Protein AF-A0A847K4U8-F1 (afdb_monomer)

Mean predicted aligned error: 18.18 Å

pLDDT: mean 72.38, std 15.28, range [39.22, 93.75]

Structure (mmCIF, N/CA/C/O backbone):
data_AF-A0A847K4U8-F1
#
_entry.id   AF-A0A847K4U8-F1
#
loop_
_atom_site.group_PDB
_atom_site.id
_atom_site.type_symbol
_atom_site.label_atom_id
_atom_site.label_alt_id
_atom_site.label_comp_id
_atom_site.label_asym_id
_atom_site.label_entity_id
_atom_site.label_seq_id
_atom_site.pdbx_PDB_ins_code
_atom_site.Cartn_x
_atom_site.Cartn_y
_atom_site.Cartn_z
_atom_site.occupancy
_atom_site.B_iso_or_equiv
_atom_site.auth_seq_id
_atom_site.auth_comp_id
_atom_site.auth_asym_id
_atom_site.auth_atom_id
_atom_site.pdbx_PDB_model_num
ATOM 1 N N . MET A 1 1 ? 18.985 10.914 -32.899 1.00 45.91 1 MET A N 1
ATOM 2 C CA . MET A 1 1 ? 17.914 11.050 -33.905 1.00 45.91 1 MET A CA 1
ATOM 3 C C . MET A 1 1 ? 16.656 10.516 -33.256 1.00 45.91 1 MET A C 1
ATOM 5 O O . MET A 1 1 ? 16.677 9.380 -32.815 1.00 45.91 1 MET A O 1
ATOM 9 N N . THR A 1 2 ? 15.624 11.337 -33.089 1.00 54.34 2 THR A N 1
ATOM 10 C CA . THR A 1 2 ? 14.334 10.905 -32.536 1.00 54.34 2 THR A CA 1
ATOM 11 C C . THR A 1 2 ? 13.582 10.169 -33.641 1.00 54.34 2 THR A C 1
ATOM 13 O O . THR A 1 2 ? 12.978 10.796 -34.507 1.00 54.34 2 THR A O 1
ATOM 16 N N . LEU A 1 3 ? 13.721 8.845 -33.683 1.00 68.00 3 LEU A N 1
ATOM 17 C CA . LEU A 1 3 ? 12.928 7.995 -34.569 1.00 68.00 3 LEU A CA 1
ATOM 18 C C . LEU A 1 3 ? 11.479 8.010 -34.077 1.00 68.00 3 LEU A C 1
ATOM 20 O O . LEU A 1 3 ? 11.230 7.814 -32.891 1.00 68.00 3 LEU A O 1
ATOM 24 N N . ASP A 1 4 ? 10.532 8.262 -34.979 1.00 79.69 4 ASP A N 1
ATOM 25 C CA . ASP A 1 4 ? 9.110 8.149 -34.666 1.00 79.69 4 ASP A CA 1
ATOM 26 C C . ASP A 1 4 ? 8.733 6.655 -34.607 1.00 79.69 4 ASP A C 1
ATOM 28 O O . ASP A 1 4 ? 8.769 5.976 -35.644 1.00 79.69 4 ASP A O 1
ATOM 32 N N . PRO A 1 5 ? 8.370 6.113 -33.429 1.00 76.88 5 PRO A N 1
ATOM 33 C CA . PRO A 1 5 ? 8.089 4.690 -33.265 1.00 76.88 5 PRO A CA 1
ATOM 34 C C . PRO A 1 5 ? 6.865 4.229 -34.068 1.00 76.88 5 PRO A C 1
ATOM 36 O O . PRO A 1 5 ? 6.732 3.037 -34.349 1.00 76.88 5 PRO A O 1
ATOM 39 N N . GLN A 1 6 ? 5.985 5.143 -34.493 1.00 80.00 6 GLN A N 1
ATOM 40 C CA . GLN A 1 6 ? 4.832 4.785 -35.321 1.00 80.00 6 GLN A CA 1
ATOM 41 C C . GLN A 1 6 ? 5.192 4.564 -36.790 1.00 80.00 6 GLN A C 1
ATOM 43 O O . GLN A 1 6 ? 4.496 3.808 -37.469 1.00 80.00 6 GLN A O 1
ATOM 48 N N . GLN A 1 7 ? 6.277 5.170 -37.274 1.00 83.62 7 GLN A N 1
ATOM 49 C CA . GLN A 1 7 ? 6.704 5.082 -38.675 1.00 83.62 7 GLN A CA 1
ATOM 50 C C . GLN A 1 7 ? 7.789 4.028 -38.913 1.00 83.62 7 GLN A C 1
ATOM 52 O O . GLN A 1 7 ? 8.160 3.779 -40.061 1.00 83.62 7 GLN A O 1
ATOM 57 N N . ILE A 1 8 ? 8.270 3.372 -37.853 1.00 83.88 8 ILE A N 1
ATOM 58 C CA . ILE A 1 8 ? 9.270 2.313 -37.967 1.00 83.88 8 ILE A CA 1
ATOM 59 C C . ILE A 1 8 ? 8.733 1.137 -38.793 1.00 83.88 8 ILE A C 1
ATOM 61 O O . ILE A 1 8 ? 7.597 0.669 -38.641 1.00 83.88 8 ILE A O 1
ATOM 65 N N . THR A 1 9 ? 9.590 0.661 -39.690 1.00 86.88 9 THR A N 1
ATOM 66 C CA . THR A 1 9 ? 9.375 -0.516 -40.534 1.00 86.88 9 THR A CA 1
ATOM 67 C C . THR A 1 9 ? 10.162 -1.721 -40.015 1.00 86.88 9 THR A C 1
ATOM 69 O O . THR A 1 9 ? 11.142 -1.582 -39.285 1.00 86.88 9 THR A O 1
ATOM 72 N N . ALA A 1 10 ? 9.782 -2.929 -40.446 1.00 84.31 10 ALA A N 1
ATOM 73 C CA . ALA A 1 10 ? 10.475 -4.169 -40.077 1.00 84.31 10 ALA A CA 1
ATOM 74 C C . ALA A 1 10 ? 11.971 -4.190 -40.458 1.00 84.31 10 ALA A C 1
ATOM 76 O O . ALA A 1 10 ? 12.754 -4.880 -39.816 1.00 84.31 10 ALA A O 1
ATOM 77 N N . GLN A 1 11 ? 12.376 -3.432 -41.483 1.00 82.88 11 GLN A N 1
ATOM 78 C CA . GLN A 1 11 ? 13.783 -3.305 -41.878 1.00 82.88 11 GLN A CA 1
ATOM 79 C C . GLN A 1 11 ? 14.561 -2.393 -40.922 1.00 82.88 11 GLN A C 1
ATOM 81 O O . GLN A 1 11 ? 15.700 -2.691 -40.582 1.00 82.88 11 GLN A O 1
ATOM 86 N N . GLN A 1 12 ? 13.934 -1.317 -40.442 1.00 83.62 12 GLN A N 1
ATOM 87 C CA . GLN A 1 12 ? 14.544 -0.375 -39.496 1.00 83.62 12 GLN A CA 1
ATOM 88 C C . GLN A 1 12 ? 14.690 -0.961 -38.088 1.00 83.62 12 GLN A C 1
ATOM 90 O O . GLN A 1 12 ? 15.545 -0.522 -37.332 1.00 83.62 12 GLN A O 1
ATOM 95 N N . LEU A 1 13 ? 13.917 -1.998 -37.759 1.00 84.75 13 LEU A N 1
ATOM 96 C CA . LEU A 1 13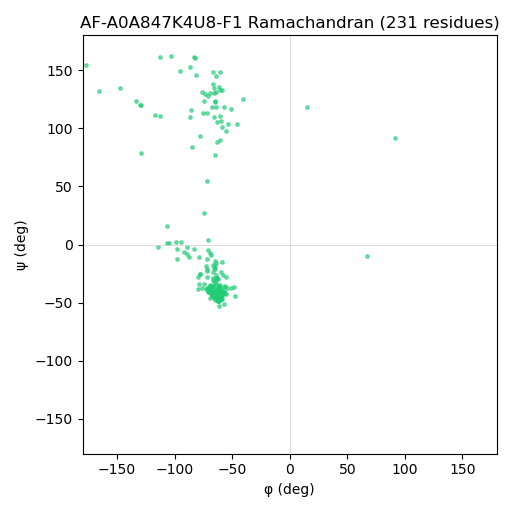 ? 14.076 -2.788 -36.534 1.00 84.75 13 LEU A CA 1
ATOM 97 C C . LEU A 1 13 ? 15.410 -3.548 -36.450 1.00 84.75 13 LEU A C 1
ATOM 99 O O . LEU A 1 13 ? 15.771 -4.009 -35.374 1.00 84.75 13 LEU A O 1
ATOM 103 N N . GLN A 1 14 ? 16.140 -3.696 -37.561 1.00 85.44 14 GLN A N 1
ATOM 104 C CA . GLN A 1 14 ? 17.473 -4.311 -37.563 1.00 85.44 14 GLN A CA 1
ATOM 105 C C . GLN A 1 14 ? 18.589 -3.332 -37.178 1.00 85.44 14 GLN A C 1
ATOM 107 O O . GLN A 1 14 ? 19.746 -3.745 -37.102 1.00 85.44 14 GLN A O 1
ATOM 112 N N . ASP A 1 15 ? 18.270 -2.052 -36.961 1.00 82.69 15 ASP A N 1
ATOM 113 C CA . ASP A 1 15 ? 19.256 -1.050 -36.578 1.00 82.69 15 ASP A CA 1
ATOM 114 C C . ASP A 1 15 ? 19.800 -1.347 -35.164 1.00 82.69 15 ASP A C 1
ATOM 116 O O . ASP A 1 15 ? 19.036 -1.329 -34.196 1.00 82.69 15 ASP A O 1
ATOM 120 N N . PRO A 1 16 ? 21.113 -1.611 -35.010 1.00 76.69 16 PRO A N 1
ATOM 121 C CA . PRO A 1 16 ? 21.717 -1.926 -33.716 1.00 76.69 16 PRO A CA 1
ATOM 122 C C . PRO A 1 16 ? 21.761 -0.73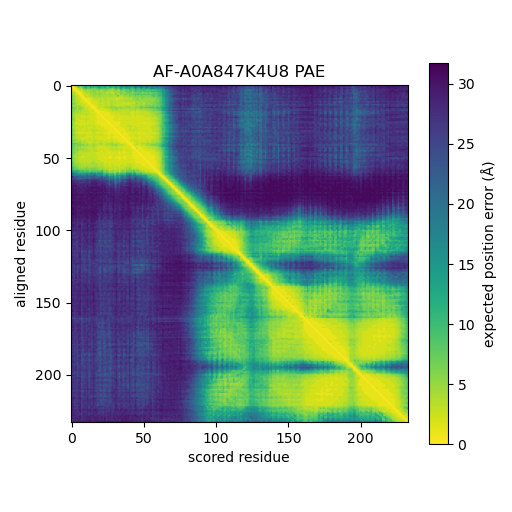3 -32.751 1.00 76.69 16 PRO A C 1
ATOM 124 O O . PRO A 1 16 ? 22.160 -0.906 -31.601 1.00 76.69 16 PRO A O 1
ATOM 127 N N . SER A 1 17 ? 21.398 0.474 -33.198 1.00 84.19 17 SER A N 1
ATOM 128 C CA . SER A 1 17 ? 21.290 1.652 -32.332 1.00 84.19 17 SER A CA 1
ATOM 129 C C . SER A 1 17 ? 19.997 1.703 -31.508 1.00 84.19 17 SER A C 1
ATOM 131 O O . SER A 1 17 ? 19.910 2.524 -30.595 1.00 84.19 17 SER A O 1
ATOM 133 N N . LEU A 1 18 ? 19.020 0.832 -31.789 1.00 83.62 18 LEU A N 1
ATOM 134 C CA . LEU A 1 18 ? 17.783 0.734 -31.015 1.00 83.62 18 LEU A CA 1
ATOM 135 C C . LEU A 1 18 ? 18.044 0.128 -29.637 1.00 83.62 18 LEU A C 1
ATOM 137 O O . LEU A 1 18 ? 18.624 -0.953 -29.505 1.00 83.62 18 LEU A O 1
ATOM 141 N N . THR A 1 19 ? 17.584 0.821 -28.599 1.00 85.31 19 THR A N 1
ATOM 142 C CA . THR A 1 19 ? 17.705 0.330 -27.227 1.00 85.31 19 THR A CA 1
ATOM 143 C C . THR A 1 19 ? 16.579 -0.659 -26.887 1.00 85.31 19 THR A C 1
ATOM 145 O O . THR A 1 19 ? 15.531 -0.669 -27.541 1.00 85.31 19 THR A O 1
ATOM 148 N N . PRO A 1 20 ? 16.753 -1.495 -25.845 1.00 81.38 20 PRO A N 1
ATOM 149 C CA . PRO A 1 20 ? 15.687 -2.349 -25.318 1.00 81.38 20 PRO A CA 1
ATOM 150 C C . PRO A 1 20 ? 14.377 -1.606 -25.019 1.00 81.38 20 PRO A C 1
ATOM 152 O O . PR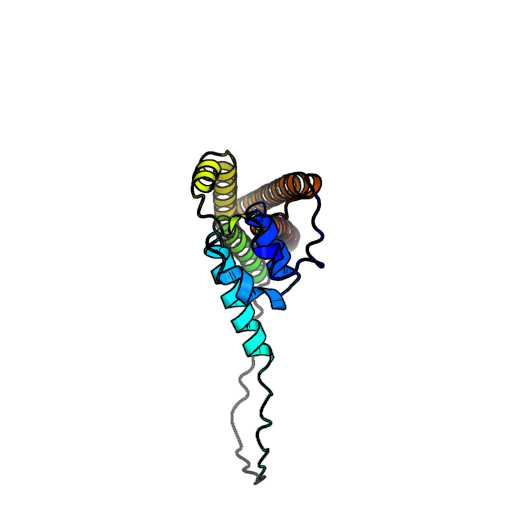O A 1 20 ? 13.299 -2.134 -25.293 1.00 81.38 20 PRO A O 1
ATOM 155 N N . ASP A 1 21 ? 14.476 -0.376 -24.510 1.00 81.12 21 ASP A N 1
ATOM 156 C CA . ASP A 1 21 ? 13.318 0.455 -24.175 1.00 81.12 21 ASP A CA 1
ATOM 157 C C . ASP A 1 21 ? 12.579 0.912 -25.439 1.00 81.12 21 ASP A C 1
ATOM 159 O O . ASP A 1 21 ? 11.348 0.835 -25.504 1.00 81.12 21 ASP A O 1
ATOM 163 N N . ASP A 1 22 ? 13.318 1.287 -26.490 1.00 86.25 22 ASP A N 1
ATOM 164 C CA . ASP A 1 22 ? 12.735 1.644 -27.788 1.00 86.25 22 ASP A CA 1
ATOM 165 C C . ASP A 1 22 ? 11.962 0.462 -28.387 1.00 86.25 22 ASP A C 1
ATOM 167 O O . ASP A 1 22 ? 10.838 0.627 -28.868 1.00 86.25 22 ASP A O 1
ATOM 171 N N . LEU A 1 23 ? 12.519 -0.752 -28.305 1.00 86.69 23 LEU A N 1
ATOM 172 C CA . LEU A 1 23 ? 11.849 -1.974 -28.763 1.00 86.69 23 LEU A CA 1
ATOM 173 C C . LEU A 1 23 ? 10.555 -2.249 -27.988 1.00 86.69 23 LEU A C 1
ATOM 175 O O . LEU A 1 23 ? 9.574 -2.689 -28.592 1.00 86.69 23 LEU A O 1
ATOM 179 N N . GLY A 1 24 ? 10.526 -1.964 -26.683 1.00 86.12 24 GLY A N 1
ATOM 180 C CA . GLY A 1 24 ? 9.320 -2.065 -25.859 1.00 86.12 24 GLY A CA 1
ATOM 181 C C . GLY A 1 24 ? 8.226 -1.093 -26.302 1.00 86.12 24 GLY A C 1
ATOM 182 O O . GLY A 1 24 ? 7.076 -1.496 -26.505 1.00 86.12 24 GLY A O 1
ATOM 183 N N . ILE A 1 25 ? 8.590 0.169 -26.540 1.00 86.44 25 ILE A N 1
ATOM 184 C CA . ILE A 1 25 ? 7.663 1.201 -27.030 1.00 86.44 25 ILE A CA 1
ATOM 185 C C . ILE A 1 25 ? 7.125 0.828 -28.420 1.00 86.44 25 ILE A C 1
ATOM 187 O O . ILE A 1 25 ? 5.916 0.910 -28.660 1.00 86.44 25 ILE A O 1
ATOM 191 N N . ILE A 1 26 ? 7.992 0.365 -29.326 1.00 88.69 26 ILE A N 1
ATOM 192 C CA . ILE A 1 26 ? 7.595 -0.083 -30.669 1.00 88.69 26 ILE A CA 1
ATOM 193 C C . ILE A 1 26 ? 6.664 -1.298 -30.570 1.00 88.69 26 ILE A C 1
ATOM 195 O O . ILE A 1 26 ? 5.624 -1.315 -31.226 1.00 88.69 26 ILE A O 1
ATOM 199 N N . ALA A 1 27 ? 6.974 -2.287 -29.726 1.00 91.44 27 ALA A N 1
ATOM 200 C CA . ALA A 1 27 ? 6.125 -3.464 -29.535 1.00 91.44 27 ALA A CA 1
ATOM 201 C C . ALA A 1 27 ? 4.735 -3.095 -28.994 1.00 91.44 27 ALA A C 1
ATOM 203 O O . ALA A 1 27 ? 3.740 -3.708 -29.384 1.00 91.44 27 ALA A O 1
ATOM 204 N N . TYR A 1 28 ? 4.649 -2.083 -28.130 1.00 89.88 28 TYR A N 1
ATOM 205 C CA . TYR A 1 28 ? 3.379 -1.589 -27.606 1.00 89.88 28 TYR A CA 1
ATOM 206 C C . TYR A 1 28 ? 2.540 -0.879 -28.677 1.00 89.88 28 TYR A C 1
ATOM 208 O O . TYR A 1 28 ? 1.343 -1.145 -28.812 1.00 89.88 28 TYR A O 1
ATOM 216 N N . LEU A 1 29 ? 3.163 -0.002 -29.469 1.00 90.00 29 LEU A N 1
ATOM 217 C CA . LEU A 1 29 ? 2.469 0.809 -30.475 1.00 90.00 29 LEU A CA 1
ATOM 218 C C . LEU A 1 29 ? 2.165 0.050 -31.774 1.00 90.00 29 LEU A C 1
ATOM 220 O O . LEU A 1 29 ? 1.195 0.379 -32.460 1.00 90.00 29 LEU A O 1
ATOM 224 N N . ARG A 1 30 ? 2.975 -0.954 -32.126 1.00 90.69 30 ARG A N 1
ATOM 225 C CA . ARG A 1 30 ? 2.927 -1.662 -33.416 1.00 90.69 30 ARG A CA 1
ATOM 226 C C . ARG A 1 30 ? 2.873 -3.187 -33.235 1.00 90.69 30 ARG A C 1
ATOM 228 O O . ARG A 1 30 ? 3.874 -3.881 -33.439 1.00 90.69 30 ARG A O 1
ATOM 235 N N . PRO A 1 31 ? 1.692 -3.749 -32.903 1.00 90.25 31 PRO A N 1
ATOM 236 C CA . PRO A 1 31 ? 1.508 -5.195 -32.753 1.00 90.25 31 PRO A CA 1
ATOM 237 C C . PRO A 1 31 ? 1.808 -6.012 -34.014 1.00 90.25 31 PRO A C 1
ATOM 239 O O . PRO A 1 31 ? 2.121 -7.199 -33.941 1.00 90.25 31 PRO A O 1
ATOM 242 N N . ASP A 1 32 ? 1.730 -5.379 -35.183 1.00 92.69 32 ASP A N 1
ATOM 243 C CA . ASP A 1 32 ? 2.082 -5.966 -36.474 1.00 92.69 32 ASP A CA 1
ATOM 244 C C . ASP A 1 32 ? 3.573 -6.331 -36.577 1.00 92.69 32 ASP A C 1
ATOM 246 O O . ASP A 1 32 ? 3.933 -7.274 -37.285 1.00 92.69 32 ASP A O 1
ATOM 250 N N . LEU A 1 33 ? 4.439 -5.648 -35.823 1.00 93.25 33 LEU A N 1
ATOM 251 C CA . LEU A 1 33 ? 5.886 -5.861 -35.841 1.00 93.25 33 LEU A CA 1
ATOM 252 C C . LEU A 1 33 ? 6.367 -6.919 -34.840 1.00 93.25 33 LEU A C 1
ATOM 254 O O . LEU A 1 33 ? 7.550 -7.259 -34.831 1.00 93.25 33 LEU A O 1
ATOM 258 N N . TRP A 1 34 ? 5.479 -7.507 -34.035 1.00 93.75 34 TRP A N 1
ATOM 259 C CA . TRP A 1 34 ? 5.857 -8.474 -33.001 1.00 93.75 34 TRP A CA 1
ATOM 260 C C . TRP A 1 34 ? 6.675 -9.661 -33.524 1.00 93.75 34 TRP A C 1
ATOM 262 O O . TRP A 1 34 ? 7.582 -10.125 -32.842 1.00 93.75 34 TRP A O 1
ATOM 272 N N . ASN A 1 35 ? 6.373 -10.170 -34.722 1.00 91.56 35 ASN A N 1
ATOM 273 C CA . ASN A 1 35 ? 7.142 -11.274 -35.311 1.00 91.56 35 ASN A CA 1
ATOM 274 C C . ASN A 1 35 ? 8.575 -10.863 -35.659 1.00 91.56 35 ASN A C 1
ATOM 276 O O . ASN A 1 35 ? 9.485 -11.670 -35.510 1.00 91.56 35 ASN A O 1
ATOM 280 N N . ALA A 1 36 ? 8.776 -9.622 -36.104 1.00 91.88 36 ALA A N 1
ATOM 281 C CA . ALA A 1 36 ? 10.105 -9.115 -36.412 1.00 91.88 36 ALA A CA 1
ATOM 282 C C . ALA A 1 36 ? 10.918 -8.901 -35.127 1.00 91.88 36 ALA A C 1
ATOM 284 O O . ALA A 1 36 ? 12.084 -9.273 -35.087 1.00 91.88 36 ALA A O 1
ATOM 285 N N . ILE A 1 37 ? 10.285 -8.382 -34.067 1.00 90.44 37 ILE A N 1
ATOM 286 C CA . ILE A 1 37 ? 10.942 -8.071 -32.787 1.00 90.44 37 ILE A CA 1
ATOM 287 C C . ILE A 1 37 ? 11.453 -9.336 -32.085 1.00 90.44 37 ILE A C 1
ATOM 289 O O . ILE A 1 37 ? 12.593 -9.359 -31.632 1.00 90.44 37 ILE A O 1
ATOM 293 N N . VAL A 1 38 ? 10.650 -10.404 -32.030 1.00 92.56 38 VAL A N 1
ATOM 294 C CA . VAL A 1 3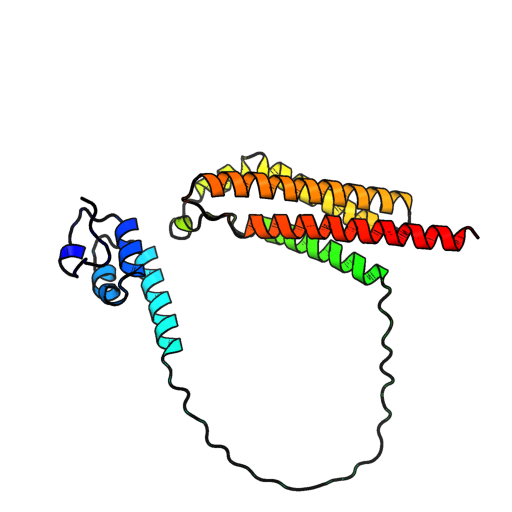8 ? 11.008 -11.646 -31.308 1.00 92.56 38 VAL A CA 1
ATOM 295 C C . VAL A 1 38 ? 12.193 -12.385 -31.947 1.00 92.56 38 VAL A C 1
ATOM 297 O O . VAL A 1 38 ? 12.882 -13.145 -31.274 1.00 92.56 38 VAL A O 1
ATOM 300 N N . VAL A 1 39 ? 12.451 -12.162 -33.238 1.00 91.19 39 VAL A N 1
ATOM 301 C CA . VAL A 1 39 ? 13.547 -12.813 -33.979 1.00 91.19 39 VAL A CA 1
ATOM 302 C C . VAL A 1 39 ? 14.855 -12.009 -33.886 1.00 91.19 39 VAL A C 1
ATOM 304 O O . VAL A 1 39 ? 15.907 -12.498 -34.300 1.00 91.19 39 VAL A O 1
ATOM 307 N N . LEU A 1 40 ? 14.831 -10.791 -33.328 1.00 89.06 40 LEU A N 1
ATOM 308 C CA . LEU A 1 40 ? 16.038 -9.977 -33.194 1.00 89.06 40 LEU A CA 1
ATOM 309 C C . LEU A 1 40 ? 17.040 -10.630 -32.224 1.00 89.06 40 LEU A C 1
ATOM 311 O O . LEU A 1 40 ? 16.662 -11.017 -31.117 1.00 89.06 40 LEU A O 1
ATOM 315 N N . PRO A 1 41 ? 18.338 -10.686 -32.580 1.00 84.62 41 PRO A N 1
ATOM 316 C CA . PRO A 1 41 ? 19.362 -11.312 -31.740 1.00 84.62 41 PRO A CA 1
ATOM 317 C C . PRO A 1 41 ? 19.588 -10.582 -30.407 1.00 84.62 41 PRO A C 1
ATOM 319 O O . PRO A 1 41 ? 20.110 -11.173 -29.470 1.00 84.62 41 PRO A O 1
ATOM 322 N N . HIS A 1 42 ? 19.189 -9.312 -30.315 1.00 82.81 42 HIS A N 1
ATOM 323 C CA . HIS A 1 42 ? 19.281 -8.476 -29.117 1.00 82.81 42 HIS A CA 1
ATOM 324 C C . HIS A 1 42 ? 17.911 -8.240 -28.453 1.00 82.81 42 HIS A C 1
ATOM 326 O O . HIS A 1 42 ? 17.773 -7.327 -27.642 1.00 82.81 42 HIS A O 1
ATOM 332 N N . CYS A 1 43 ? 16.886 -9.037 -28.788 1.00 85.94 43 CYS A N 1
ATOM 333 C CA . CYS A 1 43 ? 15.585 -8.944 -28.132 1.00 85.94 43 CYS A CA 1
ATOM 334 C C . CYS A 1 43 ? 15.710 -9.341 -26.646 1.00 85.94 43 CYS A C 1
ATOM 336 O O . CYS A 1 43 ? 16.138 -10.463 -26.352 1.00 85.94 43 CYS A O 1
ATOM 338 N N . PRO A 1 44 ? 15.323 -8.472 -25.693 1.00 86.38 44 PRO A N 1
ATOM 339 C CA . PRO A 1 44 ? 15.279 -8.841 -24.283 1.00 86.38 44 PRO A CA 1
ATOM 340 C C . PRO A 1 44 ? 14.304 -10.004 -24.067 1.00 86.38 44 PRO A C 1
ATOM 342 O O . PRO A 1 44 ? 13.167 -9.957 -24.537 1.00 86.38 44 PRO A O 1
ATOM 345 N N . GLN A 1 45 ? 14.703 -11.034 -23.311 1.00 85.38 45 GLN A N 1
ATOM 346 C CA . GLN A 1 45 ? 13.834 -12.197 -23.067 1.00 85.38 45 GLN A CA 1
ATOM 347 C C . GLN A 1 45 ? 12.492 -11.811 -22.428 1.00 85.38 45 GLN A C 1
ATOM 349 O O . GLN A 1 45 ? 11.461 -12.381 -22.785 1.00 85.38 45 GLN A O 1
ATOM 354 N N . GLY A 1 46 ? 12.493 -10.811 -21.540 1.00 84.06 46 GLY A N 1
ATOM 355 C CA . GLY A 1 46 ? 11.272 -10.289 -20.925 1.00 84.06 46 GLY A CA 1
ATOM 356 C C . GLY A 1 46 ? 10.302 -9.682 -21.942 1.00 84.06 46 GLY A C 1
ATOM 357 O O . GLY A 1 46 ? 9.102 -9.935 -21.878 1.00 84.06 46 GLY A O 1
ATOM 358 N N . LEU A 1 47 ? 10.822 -8.964 -22.943 1.00 87.75 47 LEU A N 1
ATOM 359 C CA . LEU A 1 47 ? 10.003 -8.395 -24.011 1.00 87.75 47 LEU A CA 1
ATOM 360 C C . LEU A 1 47 ? 9.397 -9.493 -24.893 1.00 87.75 47 LEU A C 1
ATOM 362 O O . LEU A 1 47 ? 8.216 -9.433 -25.230 1.00 87.75 47 LEU A O 1
ATOM 366 N N . ALA A 1 48 ? 10.178 -10.522 -25.233 1.00 90.62 48 ALA A N 1
ATOM 367 C CA . ALA A 1 48 ? 9.673 -11.658 -25.998 1.00 90.62 48 ALA A CA 1
ATOM 368 C C . ALA A 1 48 ? 8.530 -12.377 -25.259 1.00 90.62 48 ALA A C 1
ATOM 370 O O . ALA A 1 48 ? 7.502 -12.662 -25.871 1.00 90.62 48 ALA A O 1
ATOM 371 N N . GLN A 1 49 ? 8.677 -12.621 -23.951 1.00 89.81 49 GLN A N 1
ATOM 372 C CA . GLN A 1 49 ? 7.621 -13.215 -23.119 1.00 89.81 49 GLN A CA 1
ATOM 373 C C . GLN A 1 49 ? 6.360 -12.346 -23.078 1.00 89.81 49 GLN A C 1
ATOM 375 O O . GLN A 1 49 ? 5.276 -12.847 -23.367 1.00 89.81 49 GLN A O 1
ATOM 380 N N . TRP A 1 50 ? 6.502 -11.040 -22.839 1.00 91.50 50 TRP A N 1
ATOM 381 C CA . TRP A 1 50 ? 5.368 -10.110 -22.849 1.00 91.50 50 TRP A CA 1
ATOM 382 C C . TRP A 1 50 ? 4.611 -10.118 -24.187 1.00 91.50 50 TRP A C 1
ATOM 384 O O . TRP A 1 50 ? 3.379 -10.124 -24.204 1.00 91.50 50 TRP A O 1
ATOM 394 N N . ILE A 1 51 ? 5.329 -10.189 -25.317 1.00 93.06 51 ILE A N 1
ATOM 395 C CA . ILE A 1 51 ? 4.713 -10.323 -26.646 1.00 93.06 51 ILE A CA 1
ATOM 396 C C . ILE A 1 51 ? 3.900 -11.626 -26.751 1.00 93.06 51 ILE A C 1
ATOM 398 O O . ILE A 1 51 ? 2.810 -11.618 -27.330 1.00 93.06 51 ILE A O 1
ATOM 402 N N . TYR A 1 52 ? 4.401 -12.748 -26.223 1.00 92.56 52 TYR A N 1
ATOM 403 C CA . TYR A 1 52 ? 3.661 -14.016 -26.223 1.00 92.56 52 TYR A CA 1
ATOM 404 C C . TYR A 1 52 ? 2.385 -13.942 -25.378 1.00 92.56 52 TYR A C 1
ATOM 406 O O . TYR A 1 52 ? 1.324 -14.358 -25.856 1.00 92.56 52 TYR A O 1
ATOM 414 N N . ASP A 1 53 ? 2.458 -13.358 -24.182 1.00 89.62 53 ASP A N 1
ATOM 415 C CA . ASP A 1 53 ? 1.299 -13.194 -23.298 1.00 89.62 53 ASP A CA 1
ATOM 416 C C . ASP A 1 53 ? 0.226 -12.322 -23.962 1.00 89.62 53 ASP A C 1
ATOM 418 O O . ASP A 1 53 ? -0.929 -12.736 -24.090 1.00 89.62 53 ASP A O 1
ATOM 422 N N . GLN A 1 54 ? 0.622 -11.179 -24.528 1.00 91.25 54 GLN A N 1
ATOM 423 C CA . GLN A 1 54 ? -0.286 -10.286 -25.253 1.00 91.25 54 GLN A CA 1
ATOM 424 C C . GLN A 1 54 ? -0.951 -10.945 -26.471 1.00 91.25 54 GLN A C 1
ATOM 426 O O . GLN A 1 54 ? -2.120 -10.677 -26.777 1.00 91.25 54 GLN A O 1
ATOM 431 N N . ARG A 1 55 ? -0.249 -11.842 -27.178 1.00 90.06 55 ARG A N 1
ATOM 432 C CA . ARG A 1 55 ? -0.860 -12.630 -28.264 1.00 90.06 55 ARG A CA 1
ATOM 433 C C . ARG A 1 55 ? -1.937 -13.567 -27.742 1.00 90.06 55 ARG A C 1
ATOM 435 O O . ARG A 1 55 ? -2.980 -13.688 -28.384 1.00 90.06 55 ARG A O 1
ATOM 442 N N . SER A 1 56 ? -1.685 -14.225 -26.614 1.00 87.69 56 SER A N 1
ATOM 443 C CA . SER A 1 56 ? -2.629 -15.172 -26.019 1.00 87.69 56 SER A CA 1
ATOM 444 C C . SER A 1 56 ? -3.927 -14.482 -25.582 1.00 87.69 56 SER A C 1
ATOM 446 O O . SER A 1 56 ? -5.017 -14.967 -25.894 1.00 87.69 56 SER A O 1
ATOM 448 N N . GLU A 1 57 ? -3.823 -13.291 -24.987 1.00 85.69 57 GLU A N 1
ATOM 449 C CA . GLU A 1 57 ? -4.968 -12.470 -24.581 1.00 85.69 57 GLU A CA 1
ATOM 450 C C . GLU A 1 57 ? -5.795 -12.011 -25.793 1.00 85.69 57 GLU A C 1
ATOM 452 O O . GLU A 1 57 ? -7.025 -12.129 -25.804 1.00 85.69 57 GLU A O 1
ATOM 457 N N . ARG A 1 58 ? -5.132 -11.551 -26.865 1.00 84.12 58 ARG A N 1
ATOM 458 C CA . ARG A 1 58 ? -5.818 -11.139 -28.104 1.00 84.12 58 ARG A CA 1
ATOM 459 C C . ARG A 1 58 ? -6.461 -12.309 -28.848 1.00 84.12 58 ARG A C 1
ATOM 461 O O . ARG A 1 58 ? -7.545 -12.151 -29.413 1.00 84.12 58 ARG A O 1
ATOM 468 N N . ALA A 1 59 ? -5.824 -13.479 -28.846 1.00 81.44 59 ALA A N 1
ATOM 469 C CA . ALA A 1 59 ? -6.398 -14.686 -29.433 1.00 81.44 59 ALA A CA 1
ATOM 470 C C . ALA A 1 59 ? -7.664 -15.120 -28.676 1.00 81.44 59 ALA A C 1
ATOM 472 O O . ALA A 1 59 ? -8.680 -15.404 -29.310 1.00 81.44 59 ALA A O 1
ATOM 473 N N . ALA A 1 60 ? -7.646 -15.081 -27.339 1.00 76.50 60 ALA A N 1
ATOM 474 C CA . ALA A 1 60 ? -8.812 -15.394 -26.513 1.00 76.50 60 ALA A CA 1
ATOM 475 C C . ALA A 1 60 ? -9.997 -14.452 -26.795 1.00 76.50 60 ALA A C 1
ATOM 477 O O . ALA A 1 60 ? -11.130 -14.919 -26.943 1.00 76.50 60 ALA A O 1
ATOM 478 N N . ALA A 1 61 ? -9.734 -13.152 -26.965 1.00 71.06 61 ALA A N 1
ATOM 479 C CA . ALA A 1 61 ? -10.754 -12.153 -27.299 1.00 71.06 61 ALA A CA 1
ATOM 480 C C . ALA A 1 61 ? -11.380 -12.333 -28.698 1.00 71.06 61 ALA A C 1
ATOM 482 O O . ALA A 1 61 ? -12.452 -11.793 -28.965 1.00 71.06 61 ALA A O 1
ATOM 483 N N . SER A 1 62 ? -10.736 -13.097 -29.585 1.00 62.06 62 SER A N 1
ATOM 484 C CA . SER A 1 62 ? -11.180 -13.304 -30.970 1.00 62.06 62 SER A CA 1
ATOM 485 C C . SER A 1 62 ? -12.034 -14.561 -31.160 1.00 62.06 62 SER A C 1
ATOM 487 O O . SER A 1 62 ? -12.423 -14.862 -32.287 1.00 62.06 62 SER A O 1
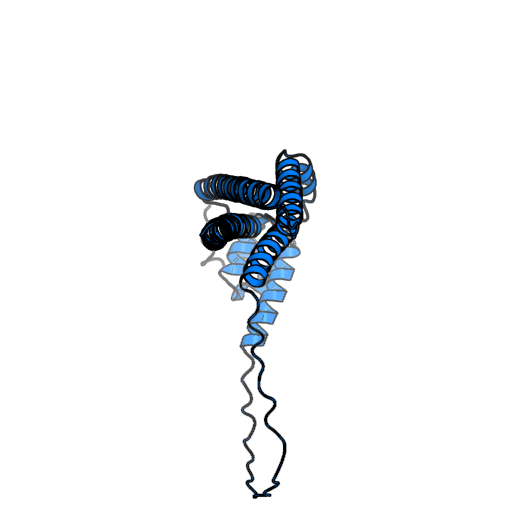ATOM 489 N N . THR A 1 63 ? -12.328 -15.312 -30.093 1.00 53.53 63 THR A N 1
ATOM 490 C CA . THR A 1 63 ? -13.142 -16.532 -30.196 1.00 53.53 63 THR A CA 1
ATOM 491 C C . THR A 1 63 ? -14.603 -16.146 -30.459 1.00 53.53 63 THR A C 1
ATOM 493 O O . THR A 1 63 ? -15.237 -15.563 -29.576 1.00 53.53 63 THR A O 1
ATOM 496 N N . PRO A 1 64 ? -15.184 -16.455 -31.636 1.00 54.69 64 PRO A N 1
ATOM 497 C CA . PRO A 1 64 ? -16.593 -16.199 -31.886 1.00 54.69 64 PRO A CA 1
ATOM 498 C C . PRO A 1 64 ? -17.399 -17.084 -30.939 1.00 54.69 64 PRO A C 1
ATOM 500 O O . PRO A 1 64 ? -17.233 -18.304 -30.932 1.00 54.69 64 PRO A O 1
ATOM 503 N N . VAL A 1 65 ? -18.263 -16.473 -30.130 1.00 55.94 65 VAL A N 1
ATOM 504 C CA . VAL A 1 65 ? -19.226 -17.194 -29.296 1.00 55.94 65 VAL A CA 1
ATOM 505 C C . VAL A 1 65 ? -20.110 -18.024 -30.225 1.00 55.94 65 VAL A C 1
ATOM 507 O O . VAL A 1 65 ? -21.026 -17.504 -30.861 1.00 55.94 65 VAL A O 1
ATOM 510 N N . ALA A 1 66 ? -19.820 -19.321 -30.322 1.00 53.81 66 ALA A N 1
ATOM 511 C CA . ALA A 1 66 ? -20.715 -20.286 -30.931 1.00 53.81 66 ALA A CA 1
ATOM 512 C C . ALA A 1 66 ? -22.024 -20.256 -30.133 1.00 53.81 66 ALA A C 1
ATOM 514 O O . ALA A 1 66 ? -22.080 -20.686 -28.981 1.00 53.81 66 ALA A O 1
ATOM 515 N N . SER A 1 67 ? -23.061 -19.665 -30.724 1.00 53.69 67 SER A N 1
ATOM 516 C CA . SER A 1 67 ? -24.398 -19.613 -30.146 1.00 53.69 67 SER A CA 1
ATOM 517 C C . SER A 1 67 ? -24.902 -21.043 -29.954 1.00 53.69 67 SER A C 1
ATOM 519 O O . SER A 1 67 ? -25.141 -21.759 -30.925 1.00 53.69 67 SER A O 1
ATOM 521 N N . ALA A 1 68 ? -25.027 -21.479 -28.702 1.00 51.19 68 ALA A N 1
ATOM 522 C CA . ALA A 1 68 ? -25.627 -22.764 -28.375 1.00 51.19 68 ALA A CA 1
ATOM 523 C C . ALA A 1 68 ? -27.129 -22.746 -28.735 1.00 51.19 68 ALA A C 1
ATOM 525 O O . ALA A 1 68 ? -27.803 -21.748 -28.458 1.00 51.19 68 ALA A O 1
ATOM 526 N N . PRO A 1 69 ? -27.683 -23.818 -29.333 1.00 46.41 69 PRO A N 1
ATOM 527 C CA . PRO A 1 69 ? -29.094 -23.866 -29.685 1.00 46.41 69 PRO A CA 1
ATOM 528 C C . PRO A 1 69 ? -29.958 -24.065 -28.434 1.00 46.41 69 PRO A C 1
ATOM 530 O O . PRO A 1 69 ? -29.813 -25.037 -27.691 1.00 46.41 69 PRO A O 1
ATOM 533 N N . ALA A 1 70 ? -30.891 -23.137 -28.228 1.00 49.72 70 ALA A N 1
ATOM 534 C CA . ALA A 1 70 ? -31.975 -23.268 -27.269 1.00 49.72 70 ALA A CA 1
ATOM 535 C C . ALA A 1 70 ? -32.886 -24.436 -27.675 1.00 49.72 70 ALA A C 1
ATOM 537 O O . ALA A 1 70 ? -33.512 -24.402 -28.733 1.00 49.72 70 ALA A O 1
ATOM 538 N N . THR A 1 71 ? -32.983 -25.454 -26.820 1.00 45.41 71 THR A N 1
ATOM 539 C CA . THR A 1 71 ? -34.007 -26.500 -26.929 1.00 45.41 71 THR A CA 1
ATOM 540 C C . THR A 1 71 ? -34.877 -26.414 -25.685 1.00 45.41 71 THR A C 1
ATOM 542 O O . THR A 1 71 ? -34.407 -26.650 -24.574 1.00 45.41 71 THR A O 1
ATOM 545 N N . GLY A 1 72 ? -36.126 -25.992 -25.869 1.00 43.47 72 GLY A N 1
ATOM 546 C CA . GLY A 1 72 ? -37.129 -25.964 -24.812 1.00 43.47 72 GLY A CA 1
ATOM 547 C C . GLY A 1 72 ? -37.814 -27.316 -24.623 1.00 43.47 72 GLY A C 1
ATOM 548 O O . GLY A 1 72 ? -37.825 -28.141 -25.532 1.00 43.47 72 GLY A O 1
ATOM 549 N N . ALA A 1 73 ? -38.444 -27.493 -23.462 1.00 43.44 73 ALA A N 1
ATOM 550 C CA . ALA A 1 73 ? -39.729 -28.177 -23.315 1.00 43.44 73 ALA A CA 1
ATOM 551 C C . ALA A 1 73 ? -40.331 -27.880 -21.920 1.00 43.44 73 ALA A C 1
ATOM 553 O O . ALA A 1 73 ? -39.615 -27.993 -20.924 1.00 43.44 73 ALA A O 1
ATOM 554 N N . PRO A 1 74 ? -41.622 -27.503 -21.834 1.00 54.78 74 PRO A N 1
ATOM 555 C CA . PRO A 1 74 ? -42.360 -27.286 -20.589 1.00 54.78 74 PRO A CA 1
ATOM 556 C C . PRO A 1 74 ? -43.167 -28.534 -20.167 1.00 54.78 74 PRO A C 1
ATOM 558 O O . PRO A 1 74 ? -43.662 -29.272 -21.017 1.00 54.78 74 PRO A O 1
ATOM 561 N N . GLY A 1 75 ? -43.355 -28.744 -18.860 1.00 39.22 75 GLY A N 1
ATOM 562 C CA . GLY A 1 75 ? -44.237 -29.784 -18.308 1.00 39.22 75 GLY A CA 1
ATOM 563 C C . GLY A 1 75 ? -44.326 -29.748 -16.771 1.00 39.22 75 GLY A C 1
ATOM 564 O O . GLY A 1 75 ? -43.412 -29.220 -16.147 1.00 39.22 75 GLY A O 1
ATOM 565 N N . PRO A 1 76 ? -45.419 -30.247 -16.160 1.00 52.78 76 PRO A N 1
ATOM 566 C CA . PRO A 1 76 ? -46.237 -29.448 -15.243 1.00 52.78 76 PRO A CA 1
ATOM 567 C C . PRO A 1 76 ? -46.225 -29.878 -13.762 1.00 52.78 76 PRO A C 1
ATOM 569 O O . PRO A 1 76 ? -45.887 -31.006 -13.418 1.00 52.78 76 PRO A O 1
ATOM 572 N N . ASP A 1 77 ? -46.640 -28.917 -12.932 1.00 48.06 77 ASP A N 1
ATOM 573 C CA . ASP A 1 77 ? -47.273 -28.962 -11.605 1.00 48.06 77 ASP A CA 1
ATOM 574 C C . ASP A 1 77 ? -47.253 -30.263 -10.780 1.00 48.06 77 ASP A C 1
ATOM 576 O O . ASP A 1 77 ? -47.939 -31.242 -11.076 1.00 48.06 77 ASP A O 1
ATOM 580 N N . VAL A 1 78 ? -46.616 -30.178 -9.605 1.00 49.34 78 VAL A N 1
ATOM 581 C CA . VAL A 1 78 ? -46.908 -31.029 -8.442 1.00 49.34 78 VAL A CA 1
ATOM 582 C C . VAL A 1 78 ? -47.101 -30.122 -7.216 1.00 49.34 78 VAL A C 1
ATOM 584 O O . VAL A 1 78 ? -46.167 -29.404 -6.853 1.00 49.34 78 VAL A O 1
ATOM 587 N N . PRO A 1 79 ? -48.267 -30.128 -6.539 1.00 56.53 79 PRO A N 1
ATOM 588 C CA . PRO A 1 79 ? -48.444 -29.407 -5.288 1.00 56.53 79 PRO A CA 1
ATOM 589 C C . PRO A 1 79 ? -47.992 -30.304 -4.131 1.00 56.53 79 PRO A C 1
ATOM 591 O O . PRO A 1 79 ? -48.658 -31.282 -3.795 1.00 56.53 79 PRO A O 1
ATOM 594 N N . VAL A 1 80 ? -46.869 -29.970 -3.493 1.00 53.03 80 VAL A N 1
ATOM 595 C CA . VAL A 1 80 ? -46.487 -30.565 -2.204 1.00 53.03 80 VAL A CA 1
ATOM 596 C C . VAL A 1 80 ? -46.544 -29.490 -1.132 1.00 53.03 80 VAL A C 1
ATOM 598 O O . VAL A 1 80 ? -45.763 -28.542 -1.098 1.00 53.03 80 VAL A O 1
ATOM 601 N N . ALA A 1 81 ? -47.537 -29.665 -0.270 1.00 48.50 81 ALA A N 1
ATOM 602 C CA . ALA A 1 81 ? -47.722 -28.951 0.970 1.00 48.50 81 ALA A CA 1
ATOM 603 C C . ALA A 1 81 ? -46.585 -29.242 1.963 1.00 48.50 81 ALA A C 1
ATOM 605 O O . ALA A 1 81 ? -46.141 -30.379 2.100 1.00 48.50 81 ALA A O 1
ATOM 606 N N . GLY A 1 82 ? -46.224 -28.217 2.738 1.00 47.94 82 GLY A N 1
ATOM 607 C CA . GLY A 1 82 ? -45.683 -28.384 4.084 1.00 47.94 82 GLY A CA 1
ATOM 608 C C . GLY A 1 82 ? -44.163 -28.475 4.199 1.00 47.94 82 GLY A C 1
ATOM 609 O O . GLY A 1 82 ? -43.600 -29.560 4.262 1.00 47.94 82 GLY A O 1
ATOM 610 N N . ALA A 1 83 ? -43.517 -27.328 4.405 1.00 44.03 83 ALA A N 1
ATOM 611 C CA . ALA A 1 83 ? -42.327 -27.255 5.249 1.00 44.03 83 ALA A CA 1
ATOM 612 C C . ALA A 1 83 ? -42.283 -25.881 5.942 1.00 44.03 83 ALA A C 1
ATOM 614 O O . ALA A 1 83 ? -42.567 -24.867 5.299 1.00 44.03 83 ALA A O 1
ATOM 615 N N . PRO A 1 84 ? -41.989 -25.829 7.252 1.00 47.47 84 PRO A N 1
ATOM 616 C CA . PRO A 1 84 ? -42.029 -24.601 8.030 1.00 47.47 84 PRO A CA 1
ATOM 617 C C . PRO A 1 84 ? -40.954 -23.636 7.539 1.00 47.47 84 PRO A C 1
ATOM 619 O O . PRO A 1 84 ? -39.783 -23.993 7.423 1.00 47.47 84 PRO A O 1
ATOM 622 N N . THR A 1 85 ? -41.364 -22.397 7.289 1.00 46.19 85 THR A N 1
ATOM 623 C CA . THR A 1 85 ? -40.479 -21.260 7.062 1.00 46.19 85 THR A CA 1
ATOM 624 C C . THR A 1 85 ? -39.461 -21.203 8.206 1.00 46.19 85 THR A C 1
ATOM 626 O O . THR A 1 85 ? -39.866 -20.997 9.354 1.00 46.19 85 THR A O 1
ATOM 629 N N . PRO A 1 86 ? -38.149 -21.372 7.961 1.00 48.22 86 PRO A N 1
ATOM 630 C CA . PRO A 1 86 ? -37.175 -20.999 8.961 1.00 48.22 86 PRO A CA 1
ATOM 631 C C . PRO A 1 86 ? -37.277 -19.486 9.098 1.00 48.22 86 PRO A C 1
ATOM 633 O O . PRO A 1 86 ? -36.931 -18.744 8.178 1.00 48.22 86 PRO A O 1
ATOM 636 N N . SER A 1 87 ? -37.798 -19.034 10.240 1.00 45.41 87 SER A N 1
ATOM 637 C CA . SER A 1 87 ? -37.629 -17.669 10.716 1.00 45.41 87 SER A CA 1
ATOM 638 C C . SER A 1 87 ? -36.158 -17.313 10.560 1.00 45.41 87 SER A C 1
ATOM 640 O O . SER A 1 87 ? -35.312 -17.782 11.324 1.00 45.41 87 SER A O 1
ATOM 642 N N . ALA A 1 88 ? -35.856 -16.519 9.533 1.00 45.47 88 ALA A N 1
ATOM 643 C CA . ALA A 1 88 ? -34.566 -15.900 9.342 1.00 45.47 88 ALA A CA 1
ATOM 644 C C . ALA A 1 88 ? -34.363 -14.959 10.528 1.00 45.47 88 ALA A C 1
ATOM 646 O O . ALA A 1 88 ? -34.738 -13.789 10.512 1.00 45.47 88 ALA A O 1
ATOM 647 N N . SER A 1 89 ? -33.807 -15.521 11.598 1.00 44.78 89 SER A N 1
ATOM 648 C CA . SER A 1 89 ? -33.181 -14.783 12.672 1.00 44.78 89 SER A CA 1
ATOM 649 C C . SER A 1 89 ? -32.041 -14.015 12.024 1.00 44.78 89 SER A C 1
ATOM 651 O O . SER A 1 89 ? -30.921 -14.509 11.882 1.00 44.78 89 SER A O 1
ATOM 653 N N . SER A 1 90 ? -32.333 -12.795 11.574 1.00 51.50 90 SER A N 1
ATOM 654 C CA . SER A 1 90 ? -31.320 -11.775 11.385 1.00 51.50 90 SER A CA 1
ATOM 655 C C . SER A 1 90 ? -30.791 -11.464 12.779 1.00 51.50 90 SER A C 1
ATOM 657 O O . SER A 1 90 ? -31.197 -10.489 13.412 1.00 51.50 90 SER A O 1
ATOM 659 N N . ALA A 1 91 ? -29.942 -12.358 13.292 1.00 46.00 91 ALA A N 1
ATOM 660 C CA . ALA A 1 91 ? -29.161 -12.157 14.488 1.00 46.00 91 ALA A CA 1
ATOM 661 C C . ALA A 1 91 ? -28.390 -10.867 14.242 1.00 46.00 91 ALA A C 1
ATOM 663 O O . ALA A 1 91 ? -27.412 -10.838 13.486 1.00 46.00 91 ALA A O 1
ATOM 664 N N . GLY A 1 92 ? -28.937 -9.778 14.787 1.00 45.44 92 GLY A N 1
ATOM 665 C CA . GLY A 1 92 ? -28.431 -8.434 14.625 1.00 45.44 92 GLY A CA 1
ATOM 666 C C . GLY A 1 92 ? -26.978 -8.476 15.029 1.00 45.44 92 GLY A C 1
ATOM 667 O O . GLY A 1 92 ? -26.652 -8.612 16.207 1.00 45.44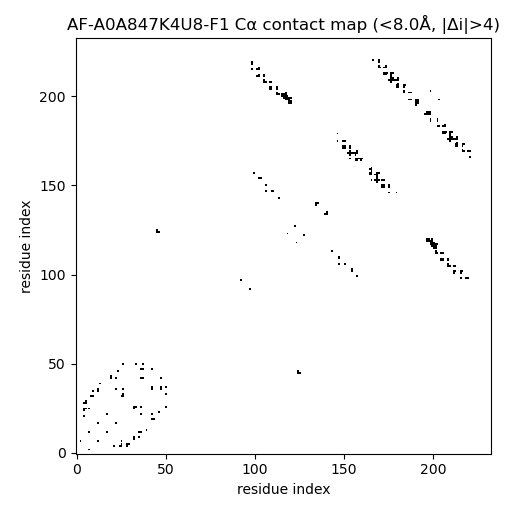 92 GLY A O 1
ATOM 668 N N . THR A 1 93 ? -26.096 -8.452 14.034 1.00 46.78 93 THR A N 1
ATOM 669 C CA . THR A 1 93 ? -24.666 -8.492 14.274 1.00 46.78 93 THR A CA 1
ATOM 670 C C . THR A 1 93 ? -24.385 -7.220 15.039 1.00 46.78 93 THR A C 1
ATOM 672 O O . THR A 1 93 ? -24.472 -6.124 14.475 1.00 46.78 93 THR A O 1
ATOM 675 N N . SER A 1 94 ? -24.151 -7.386 16.345 1.00 53.88 94 SER A N 1
ATOM 676 C CA . SER A 1 94 ? -23.889 -6.308 17.284 1.00 53.88 94 SER A CA 1
ATOM 677 C C . SER A 1 94 ? -22.980 -5.309 16.586 1.00 53.88 94 SER A C 1
ATOM 679 O O . SER A 1 94 ? -21.933 -5.694 16.055 1.00 53.88 94 SER A O 1
ATOM 681 N N . PRO A 1 95 ? -23.355 -4.027 16.524 1.00 57.91 95 PRO A N 1
ATOM 682 C CA . PRO A 1 95 ? -22.657 -3.087 15.672 1.00 57.91 95 PRO A CA 1
ATOM 683 C C . PRO A 1 95 ? -21.252 -2.761 16.225 1.00 57.91 95 PRO A C 1
ATOM 685 O O . PRO A 1 95 ? -20.574 -1.917 15.660 1.00 57.91 95 PRO A O 1
ATOM 688 N N . ALA A 1 96 ? -20.814 -3.400 17.320 1.00 58.56 96 ALA A N 1
ATOM 689 C CA . ALA A 1 96 ? -19.417 -3.468 17.757 1.00 58.56 96 ALA A CA 1
ATOM 690 C C . ALA A 1 96 ? -18.593 -4.512 16.970 1.00 58.56 96 ALA A C 1
ATOM 692 O O . ALA A 1 96 ? -17.431 -4.269 16.662 1.00 58.56 96 ALA A O 1
ATOM 693 N N . ILE A 1 97 ? -19.203 -5.634 16.568 1.00 63.59 97 ILE A N 1
ATOM 694 C CA . ILE A 1 97 ? -18.562 -6.690 15.764 1.00 63.59 97 ILE A CA 1
ATOM 695 C C . ILE A 1 97 ? -18.232 -6.160 14.360 1.00 63.59 97 ILE A C 1
ATOM 697 O O . ILE A 1 97 ? -17.174 -6.465 13.815 1.00 63.59 97 ILE A O 1
ATOM 701 N N . LYS A 1 98 ? -19.099 -5.312 13.787 1.00 64.81 98 LYS A N 1
ATOM 702 C CA . LYS A 1 98 ? -18.856 -4.675 12.479 1.00 64.81 98 LYS A CA 1
ATOM 703 C C . LYS A 1 98 ? -17.645 -3.734 12.504 1.00 64.81 98 LYS A C 1
ATOM 705 O O . LYS A 1 98 ? -16.824 -3.788 11.597 1.00 64.81 98 LYS A O 1
ATOM 710 N N . THR A 1 99 ? -17.498 -2.921 13.552 1.00 62.41 99 THR A N 1
ATOM 711 C CA . THR A 1 99 ? -16.367 -1.985 13.689 1.00 62.41 99 THR A CA 1
ATOM 712 C C . THR A 1 99 ? -15.048 -2.726 13.903 1.00 62.41 99 THR A C 1
ATOM 714 O O . THR A 1 99 ? -14.039 -2.371 13.303 1.00 62.41 99 THR A O 1
ATOM 717 N N . MET A 1 100 ? -15.074 -3.807 14.689 1.00 65.25 100 MET A N 1
ATOM 718 C CA . MET A 1 100 ? -13.908 -4.662 14.913 1.00 65.25 100 MET A CA 1
ATOM 7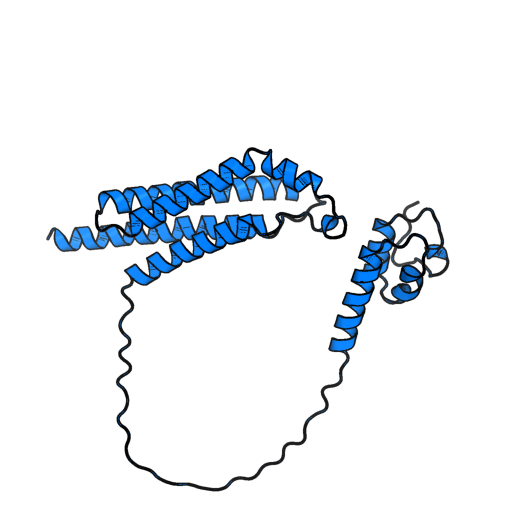19 C C . MET A 1 100 ? -13.416 -5.309 13.610 1.00 65.25 100 MET A C 1
ATOM 721 O O . MET A 1 100 ? -12.225 -5.268 13.323 1.00 65.25 100 MET A O 1
ATOM 725 N N . ARG A 1 101 ? -14.336 -5.808 12.771 1.00 73.69 101 ARG A N 1
ATOM 726 C CA . ARG A 1 101 ? -14.002 -6.372 11.451 1.00 73.69 101 ARG A CA 1
ATOM 727 C C . ARG A 1 101 ? -13.358 -5.352 10.513 1.00 73.69 101 ARG A C 1
ATOM 729 O O . ARG A 1 101 ? -12.456 -5.726 9.776 1.00 73.69 101 ARG A O 1
ATOM 736 N N . LEU A 1 102 ? -13.782 -4.086 10.555 1.00 68.62 102 LEU A N 1
ATOM 737 C CA . LEU A 1 102 ? -13.231 -3.036 9.692 1.00 68.62 102 LEU A CA 1
ATOM 738 C C . LEU A 1 102 ? -11.767 -2.716 10.039 1.00 68.62 102 LEU A C 1
ATOM 740 O O . LEU A 1 102 ? -10.935 -2.605 9.144 1.00 68.62 102 LEU A O 1
ATOM 744 N N . VAL A 1 103 ? -11.442 -2.631 11.335 1.00 64.75 103 VAL A N 1
ATOM 745 C CA . VAL A 1 103 ? -10.066 -2.387 11.807 1.00 64.75 103 VAL A CA 1
ATOM 746 C C . VAL A 1 103 ? -9.162 -3.582 11.497 1.00 64.75 103 VAL A C 1
ATOM 748 O O . VAL A 1 103 ? -8.041 -3.400 11.026 1.00 64.75 103 VAL A O 1
ATOM 751 N N . THR A 1 104 ? -9.655 -4.809 11.697 1.00 71.12 104 THR A N 1
ATOM 752 C CA . THR A 1 104 ? -8.909 -6.026 11.342 1.00 71.12 104 THR A CA 1
ATOM 753 C C . THR A 1 104 ? -8.672 -6.130 9.834 1.00 71.12 104 THR A C 1
ATOM 755 O O . THR A 1 104 ? -7.560 -6.448 9.426 1.00 71.12 104 THR A O 1
ATOM 758 N N . LEU A 1 105 ? -9.674 -5.815 9.005 1.00 71.88 105 LEU A N 1
ATOM 759 C CA . LEU A 1 105 ? -9.516 -5.756 7.548 1.00 71.88 105 LEU A CA 1
ATOM 760 C C . LEU A 1 105 ? -8.466 -4.721 7.143 1.00 71.88 105 LEU A C 1
ATOM 762 O O . LEU A 1 105 ? -7.575 -5.052 6.368 1.00 71.88 105 LEU A O 1
ATOM 766 N N . GLY A 1 106 ? -8.516 -3.511 7.709 1.00 66.94 106 GLY A N 1
ATOM 767 C CA . GLY A 1 106 ? -7.506 -2.480 7.463 1.00 66.94 106 GLY A CA 1
ATOM 768 C C . GLY A 1 106 ? -6.089 -2.968 7.774 1.00 66.94 106 GLY A C 1
ATOM 769 O O . GLY A 1 106 ? -5.186 -2.773 6.970 1.00 66.94 106 GLY A O 1
ATOM 770 N N . TYR A 1 107 ? -5.901 -3.683 8.885 1.00 70.50 107 TYR A N 1
ATOM 771 C CA . TYR A 1 107 ? -4.605 -4.271 9.231 1.00 70.50 107 TYR A CA 1
ATOM 772 C C . TYR A 1 107 ? -4.151 -5.363 8.262 1.00 70.50 107 TYR A C 1
ATOM 774 O O . TYR A 1 107 ? -2.994 -5.362 7.855 1.00 70.50 107 TYR A O 1
ATOM 782 N N . ILE A 1 108 ? -5.050 -6.263 7.856 1.00 74.81 108 ILE A N 1
ATOM 783 C CA . ILE A 1 108 ? -4.735 -7.284 6.849 1.00 74.81 108 ILE A CA 1
ATOM 784 C C . ILE A 1 108 ? -4.279 -6.610 5.551 1.00 74.81 108 ILE A C 1
ATOM 786 O O . ILE A 1 108 ? -3.283 -7.032 4.974 1.00 74.81 108 ILE A O 1
ATOM 790 N N . PHE A 1 109 ? -4.932 -5.521 5.138 1.00 69.12 109 PHE A N 1
ATOM 791 C CA . PHE A 1 109 ? -4.492 -4.728 3.990 1.00 69.12 109 PHE A CA 1
ATOM 792 C C . PHE A 1 109 ? -3.114 -4.087 4.194 1.00 69.12 109 PHE A C 1
ATOM 794 O O . PHE A 1 109 ? -2.326 -4.110 3.257 1.00 69.12 109 PHE A O 1
ATOM 801 N N . VAL A 1 110 ? -2.782 -3.577 5.390 1.00 68.50 110 VAL A N 1
ATOM 802 C CA . VAL A 1 110 ? -1.422 -3.079 5.694 1.00 68.50 110 VAL A CA 1
ATOM 803 C C . VAL A 1 110 ? -0.387 -4.197 5.574 1.00 68.50 110 VAL A C 1
ATOM 805 O O . VAL A 1 110 ? 0.651 -4.001 4.951 1.00 68.50 110 VAL A O 1
ATOM 808 N N . VAL A 1 111 ? -0.665 -5.374 6.140 1.00 69.31 111 VAL A N 1
ATOM 809 C CA . VAL A 1 111 ? 0.249 -6.522 6.068 1.00 69.31 111 VAL A CA 1
ATOM 810 C C . VAL A 1 111 ? 0.418 -6.970 4.620 1.00 69.31 111 VAL A C 1
ATOM 812 O O . VAL A 1 111 ? 1.542 -7.123 4.165 1.00 69.31 111 VAL A O 1
ATOM 815 N N . ILE A 1 112 ? -0.671 -7.104 3.863 1.00 71.00 112 ILE A N 1
ATOM 816 C CA . ILE A 1 112 ? -0.616 -7.434 2.434 1.00 71.00 112 ILE A CA 1
ATOM 817 C C . ILE A 1 112 ? 0.161 -6.358 1.657 1.00 71.00 112 ILE A C 1
ATOM 819 O O . ILE A 1 112 ? 0.969 -6.702 0.800 1.00 71.00 112 ILE A O 1
ATOM 823 N N . ALA A 1 113 ? -0.002 -5.073 1.991 1.00 66.50 113 ALA A N 1
ATOM 824 C CA . ALA A 1 113 ? 0.754 -3.976 1.386 1.00 66.50 113 ALA A CA 1
ATOM 825 C C . ALA A 1 113 ? 2.266 -4.065 1.637 1.00 66.50 113 ALA A C 1
ATOM 827 O O . ALA A 1 113 ? 3.028 -3.640 0.776 1.00 66.50 113 ALA A O 1
ATOM 828 N N . MET A 1 114 ? 2.708 -4.645 2.761 1.00 63.56 114 MET A N 1
ATOM 829 C CA . MET A 1 114 ? 4.138 -4.885 3.022 1.00 63.56 114 MET A CA 1
ATOM 830 C C . MET A 1 114 ? 4.746 -5.918 2.071 1.00 63.56 114 MET A C 1
ATOM 832 O O . MET A 1 114 ? 5.944 -5.871 1.810 1.00 63.56 114 MET A O 1
ATOM 836 N N . PHE A 1 115 ? 3.936 -6.860 1.584 1.00 63.16 115 PHE A N 1
ATOM 837 C CA . PHE A 1 115 ? 4.373 -7.903 0.654 1.00 63.16 115 PHE A CA 1
ATOM 838 C C . PHE A 1 115 ? 4.053 -7.567 -0.803 1.00 63.16 115 PHE A C 1
ATOM 840 O O . PHE A 1 115 ? 4.564 -8.223 -1.708 1.00 63.16 115 PHE A O 1
ATOM 847 N N . LEU A 1 116 ? 3.220 -6.551 -1.044 1.00 65.38 116 LEU A N 1
ATOM 848 C CA . LEU A 1 116 ? 2.952 -6.061 -2.384 1.00 65.38 116 LEU A CA 1
ATOM 849 C C . LEU A 1 116 ? 4.167 -5.277 -2.891 1.00 65.38 116 LEU A C 1
ATOM 851 O O . LEU A 1 116 ? 4.637 -4.360 -2.213 1.00 65.38 116 LEU A O 1
ATOM 855 N N . PRO A 1 117 ? 4.657 -5.588 -4.098 1.00 56.41 117 PRO A N 1
ATOM 856 C CA . PRO A 1 117 ? 5.759 -4.854 -4.689 1.00 56.41 117 PRO A CA 1
ATOM 857 C C . PRO A 1 117 ? 5.406 -3.363 -4.793 1.00 56.41 117 PRO A C 1
ATOM 859 O O . PRO A 1 117 ? 4.494 -2.970 -5.520 1.00 56.41 117 PRO A O 1
ATOM 862 N N . ILE A 1 118 ? 6.172 -2.508 -4.104 1.00 57.22 118 ILE A N 1
ATOM 863 C CA . ILE A 1 118 ? 6.133 -1.034 -4.237 1.00 57.22 118 ILE A CA 1
ATOM 864 C C . ILE A 1 118 ? 6.818 -0.609 -5.561 1.00 57.22 118 ILE A C 1
ATOM 866 O O . ILE A 1 118 ? 7.419 0.453 -5.663 1.00 57.22 118 ILE A O 1
ATOM 870 N N . HIS A 1 119 ? 6.819 -1.488 -6.567 1.00 54.28 119 HIS A N 1
ATOM 871 C CA . HIS A 1 119 ? 7.681 -1.383 -7.739 1.00 54.28 119 HIS A CA 1
ATOM 872 C C . HIS A 1 119 ? 7.344 -0.183 -8.619 1.00 54.28 119 HIS A C 1
ATOM 874 O O . HIS A 1 119 ? 6.181 0.189 -8.790 1.00 54.28 119 HIS A O 1
ATOM 880 N N . ARG A 1 120 ? 8.405 0.320 -9.251 1.00 56.12 120 ARG A N 1
ATOM 881 C CA . ARG A 1 120 ? 8.360 1.009 -10.539 1.00 56.12 120 ARG A CA 1
ATOM 882 C C . ARG A 1 120 ? 7.889 -0.000 -11.585 1.00 56.12 120 ARG A C 1
ATOM 884 O O . ARG A 1 120 ? 8.404 -1.116 -11.627 1.00 56.12 120 ARG A O 1
ATOM 891 N N . TRP A 1 121 ? 6.913 0.363 -12.410 1.00 48.69 121 TRP A N 1
ATOM 892 C CA . TRP A 1 121 ? 6.431 -0.512 -13.489 1.00 48.69 121 TRP A CA 1
ATOM 893 C C . TRP A 1 121 ? 7.557 -0.958 -14.437 1.00 48.69 121 TRP A C 1
ATOM 895 O O . TRP A 1 121 ? 7.526 -2.075 -14.944 1.00 48.69 121 TRP A O 1
ATOM 905 N N . ASP A 1 122 ? 8.600 -0.140 -14.556 1.00 50.53 122 ASP A N 1
ATOM 906 C CA . ASP A 1 122 ? 9.764 -0.350 -15.418 1.00 50.53 122 ASP A CA 1
ATOM 907 C C . ASP A 1 122 ? 10.611 -1.582 -15.016 1.00 50.53 122 ASP A C 1
ATOM 909 O O . ASP A 1 122 ? 11.332 -2.139 -15.838 1.00 50.53 122 ASP A O 1
ATOM 913 N N . SER A 1 123 ? 10.513 -2.059 -13.766 1.00 49.94 123 SER A N 1
ATOM 914 C CA . SER A 1 123 ? 11.380 -3.122 -13.221 1.00 49.94 123 SER A CA 1
ATOM 915 C C . SER A 1 123 ? 10.768 -4.527 -13.223 1.00 49.94 123 SER A C 1
ATOM 917 O O . SER A 1 123 ? 11.423 -5.467 -12.782 1.00 49.94 123 SER A O 1
ATOM 919 N N . TYR A 1 124 ? 9.547 -4.726 -13.732 1.00 49.00 124 TYR A N 1
ATOM 920 C CA . TYR A 1 124 ? 8.973 -6.082 -13.831 1.00 49.00 124 TYR A CA 1
ATOM 921 C C . TYR A 1 124 ? 9.746 -7.003 -14.796 1.00 49.00 124 TYR A C 1
ATOM 923 O O . TYR A 1 124 ? 9.582 -8.219 -14.739 1.00 49.00 124 TYR A O 1
ATOM 931 N N . PHE A 1 125 ? 10.621 -6.438 -15.634 1.00 52.47 125 PHE A N 1
ATOM 932 C CA . PHE A 1 125 ? 11.422 -7.170 -16.618 1.00 52.47 125 PHE A CA 1
ATOM 933 C C . PHE A 1 125 ? 12.906 -7.343 -16.246 1.00 52.47 125 PHE A C 1
ATOM 935 O O . PHE A 1 125 ? 13.646 -7.949 -17.020 1.00 52.47 125 PHE A O 1
ATOM 942 N N . GLY A 1 126 ? 13.349 -6.864 -15.077 1.00 44.47 126 GLY A N 1
ATOM 943 C CA . GLY A 1 126 ? 14.740 -6.973 -14.626 1.00 44.47 126 GLY A CA 1
ATOM 944 C C . GLY A 1 126 ? 14.827 -7.515 -13.203 1.00 44.47 126 GLY A C 1
ATOM 945 O O . GLY A 1 126 ? 14.302 -6.919 -12.267 1.00 44.47 126 GLY A O 1
ATOM 946 N N . THR A 1 127 ? 15.498 -8.652 -13.025 1.00 45.50 127 THR A N 1
ATOM 947 C CA . THR A 1 127 ? 15.780 -9.295 -11.730 1.00 45.50 127 THR A CA 1
ATOM 948 C C . THR A 1 127 ? 16.832 -8.533 -10.919 1.00 45.50 127 THR A C 1
ATOM 950 O O . THR A 1 127 ? 17.834 -9.108 -10.500 1.00 45.50 127 THR A O 1
ATOM 953 N N . ASP A 1 128 ? 16.628 -7.244 -10.673 1.00 50.25 128 ASP A N 1
ATOM 954 C CA . ASP A 1 128 ? 17.508 -6.483 -9.792 1.00 50.25 128 ASP A CA 1
ATOM 955 C C . ASP A 1 128 ? 17.042 -6.678 -8.349 1.00 50.25 128 ASP A C 1
ATOM 957 O O . ASP A 1 128 ? 16.288 -5.894 -7.789 1.00 50.25 128 ASP A O 1
ATOM 961 N N . THR A 1 129 ? 17.467 -7.764 -7.709 1.00 51.00 129 THR A N 1
ATOM 962 C CA . THR A 1 129 ? 17.212 -8.014 -6.277 1.00 51.00 129 THR A CA 1
ATOM 963 C C . THR A 1 129 ? 17.955 -7.051 -5.339 1.00 51.00 129 THR A C 1
ATOM 965 O O . THR A 1 129 ? 17.677 -7.029 -4.138 1.00 51.00 129 THR A O 1
ATOM 968 N N . GLU A 1 130 ? 18.875 -6.231 -5.853 1.00 51.09 130 GLU A N 1
ATOM 969 C CA . GLU A 1 130 ? 19.713 -5.337 -5.041 1.00 51.09 130 GLU A CA 1
ATOM 970 C C . GLU A 1 130 ? 18.914 -4.229 -4.334 1.00 51.09 130 GLU A C 1
ATOM 972 O O . GLU A 1 130 ? 19.228 -3.862 -3.198 1.00 51.09 130 GLU A O 1
ATOM 977 N N . TRP A 1 131 ? 17.819 -3.742 -4.929 1.00 53.59 131 TRP A N 1
ATOM 978 C CA . TRP A 1 131 ? 17.023 -2.681 -4.303 1.00 53.59 131 TRP A CA 1
ATOM 979 C C . TRP A 1 131 ? 16.119 -3.200 -3.175 1.00 53.59 131 TRP A C 1
ATOM 981 O O . TRP A 1 131 ? 15.820 -2.439 -2.259 1.00 53.59 131 TRP A O 1
ATOM 991 N N . PHE A 1 132 ? 15.712 -4.478 -3.173 1.00 47.38 132 PHE A N 1
ATOM 992 C CA . PHE A 1 132 ? 14.923 -5.047 -2.069 1.00 47.38 132 PHE A CA 1
ATOM 993 C C . PHE A 1 132 ? 15.746 -5.072 -0.774 1.00 47.38 132 PHE A C 1
ATOM 995 O O . PHE A 1 132 ? 15.252 -4.715 0.296 1.00 47.38 132 PHE A O 1
ATOM 1002 N N . VAL A 1 133 ? 17.037 -5.398 -0.885 1.00 54.09 133 VAL A N 1
ATOM 1003 C CA . VAL A 1 133 ? 17.989 -5.328 0.231 1.00 54.09 133 VAL A CA 1
ATOM 1004 C C . VAL A 1 133 ? 18.251 -3.871 0.638 1.00 54.09 133 VAL A C 1
ATOM 1006 O O . VAL A 1 133 ? 18.319 -3.576 1.830 1.00 54.09 133 VAL A O 1
ATOM 1009 N N . ALA A 1 134 ? 18.295 -2.932 -0.313 1.00 55.12 134 ALA A N 1
ATOM 1010 C CA . ALA A 1 134 ? 18.361 -1.499 -0.003 1.00 55.12 134 ALA A CA 1
ATOM 1011 C C . ALA A 1 134 ? 17.076 -0.969 0.678 1.00 55.12 134 ALA A C 1
ATOM 1013 O O . ALA A 1 134 ? 17.138 -0.077 1.528 1.00 55.12 134 ALA A O 1
ATOM 1014 N N . LEU A 1 135 ? 15.910 -1.548 0.371 1.00 53.16 135 LEU A N 1
ATOM 1015 C CA . LEU A 1 135 ? 14.638 -1.250 1.036 1.00 53.16 135 LEU A CA 1
ATOM 1016 C C . LEU A 1 135 ? 14.605 -1.803 2.476 1.00 53.16 135 LEU A C 1
ATOM 1018 O O . LEU A 1 135 ? 14.113 -1.147 3.392 1.00 53.16 135 LEU A O 1
ATOM 1022 N N . LEU A 1 136 ? 15.190 -2.986 2.693 1.00 54.47 136 LEU A N 1
ATOM 1023 C CA . LEU A 1 136 ? 15.453 -3.555 4.023 1.00 54.47 136 LEU A CA 1
ATOM 1024 C C . LEU A 1 136 ? 16.456 -2.714 4.830 1.00 54.47 136 LEU A C 1
ATOM 1026 O O . LEU A 1 136 ? 16.379 -2.678 6.056 1.00 54.47 136 LEU A O 1
ATOM 1030 N N . ALA A 1 137 ? 17.381 -2.032 4.154 1.00 55.31 137 ALA A N 1
ATOM 1031 C CA . ALA A 1 137 ? 18.375 -1.160 4.775 1.00 55.31 137 ALA A CA 1
ATOM 1032 C C . ALA A 1 137 ? 17.889 0.287 4.984 1.00 55.31 137 ALA A C 1
ATOM 1034 O O . ALA A 1 137 ? 18.555 1.062 5.672 1.00 55.31 137 ALA A O 1
ATOM 1035 N N . THR A 1 138 ? 16.742 0.677 4.418 1.00 64.12 138 THR A N 1
ATOM 1036 C CA . THR A 1 138 ? 16.182 2.020 4.609 1.00 64.12 138 THR A CA 1
ATOM 1037 C C . THR A 1 138 ? 15.314 2.085 5.867 1.00 64.12 138 THR A C 1
ATOM 1039 O O . THR A 1 138 ? 14.692 1.097 6.268 1.00 64.12 138 THR A O 1
ATOM 1042 N N . PRO A 1 139 ? 15.193 3.271 6.495 1.00 65.31 139 PRO A N 1
ATOM 1043 C CA . PRO A 1 139 ? 14.366 3.455 7.690 1.00 65.31 139 PRO A CA 1
ATOM 1044 C C . PRO A 1 139 ? 12.884 3.096 7.459 1.00 65.31 139 PRO A C 1
ATOM 1046 O O . PRO A 1 139 ? 12.158 2.849 8.419 1.00 65.31 139 PRO A O 1
ATOM 1049 N N . LEU A 1 140 ? 12.453 2.978 6.195 1.00 66.19 140 LEU A N 1
ATOM 1050 C CA . LEU A 1 140 ? 11.159 2.442 5.763 1.00 66.19 140 LEU A CA 1
ATOM 1051 C C . LEU A 1 140 ? 10.779 1.128 6.429 1.00 66.19 140 LEU A C 1
ATOM 1053 O O . LEU A 1 140 ? 9.641 1.008 6.883 1.00 66.19 140 LEU A O 1
ATOM 1057 N N . ILE A 1 141 ? 11.692 0.163 6.548 1.00 69.00 141 ILE A N 1
ATOM 1058 C CA . ILE A 1 141 ? 11.308 -1.118 7.143 1.00 69.00 141 ILE A CA 1
ATOM 1059 C C . ILE A 1 141 ? 11.025 -0.990 8.637 1.00 69.00 141 ILE A C 1
ATOM 1061 O O . ILE A 1 141 ? 10.080 -1.595 9.138 1.00 69.00 141 ILE A O 1
ATOM 1065 N N . VAL A 1 142 ? 11.781 -0.137 9.333 1.00 68.50 142 VAL A N 1
ATOM 1066 C CA . VAL A 1 142 ? 11.550 0.193 10.744 1.00 68.50 142 VAL A CA 1
ATOM 1067 C C . VAL A 1 142 ? 10.205 0.902 10.894 1.00 68.50 142 VAL A C 1
ATOM 1069 O O . VAL A 1 142 ? 9.456 0.588 11.819 1.00 68.50 142 VAL A O 1
ATOM 1072 N N . TYR A 1 143 ? 9.846 1.788 9.959 1.00 70.38 143 TYR A N 1
ATOM 1073 C CA . TYR A 1 143 ? 8.529 2.433 9.936 1.00 70.38 143 TYR A CA 1
ATOM 1074 C C . TYR A 1 143 ? 7.395 1.429 9.739 1.00 70.38 143 TYR A C 1
ATOM 1076 O O . TYR A 1 143 ? 6.398 1.473 10.460 1.00 70.38 143 TYR A O 1
ATOM 1084 N N . PHE A 1 144 ? 7.560 0.495 8.813 1.00 69.75 144 PHE A N 1
ATOM 1085 C CA . PHE A 1 144 ? 6.613 -0.581 8.555 1.00 69.75 144 PHE A CA 1
ATOM 1086 C C . PHE A 1 144 ? 6.449 -1.502 9.774 1.00 69.75 144 PHE A C 1
ATOM 1088 O O . PHE A 1 144 ? 5.326 -1.853 10.141 1.00 69.75 144 PHE A O 1
ATOM 1095 N N . LEU A 1 145 ? 7.546 -1.819 10.465 1.00 73.00 145 LEU A N 1
ATOM 1096 C CA . LEU A 1 145 ? 7.543 -2.611 11.696 1.00 73.00 145 LEU A CA 1
ATOM 1097 C C . LEU A 1 145 ? 6.854 -1.871 12.849 1.00 73.00 145 LEU A C 1
ATOM 1099 O O . LEU A 1 145 ? 6.010 -2.452 13.529 1.00 73.00 145 LEU A O 1
ATOM 1103 N N . LEU A 1 146 ? 7.139 -0.577 13.028 1.00 75.62 146 LEU A N 1
ATOM 1104 C CA . LEU A 1 146 ? 6.459 0.276 14.007 1.00 75.62 146 LEU A CA 1
ATOM 1105 C C . LEU A 1 146 ? 4.959 0.382 13.714 1.00 75.62 146 LEU A C 1
ATOM 1107 O O . LEU A 1 146 ? 4.151 0.256 14.637 1.00 75.62 146 LEU A O 1
ATOM 1111 N N . CYS A 1 147 ? 4.576 0.529 12.442 1.00 72.06 147 CYS A N 1
ATOM 1112 C CA . CYS A 1 147 ? 3.174 0.533 12.032 1.00 72.06 147 CYS A CA 1
ATOM 1113 C C . CYS A 1 147 ? 2.502 -0.814 12.325 1.00 72.06 147 CYS A C 1
ATOM 1115 O O . CYS A 1 147 ? 1.397 -0.843 12.874 1.00 72.06 147 CYS A O 1
ATOM 1117 N N . GLY A 1 148 ? 3.176 -1.925 12.021 1.00 73.88 148 GLY A N 1
ATOM 1118 C CA . GLY A 1 148 ? 2.690 -3.276 12.289 1.00 73.88 148 GLY A CA 1
ATOM 1119 C C . GLY A 1 148 ? 2.488 -3.545 13.783 1.00 73.88 148 GLY A C 1
ATOM 1120 O O . GLY A 1 148 ? 1.424 -4.022 14.186 1.00 73.88 148 GLY A O 1
ATOM 1121 N N . VAL A 1 149 ? 3.466 -3.178 14.615 1.00 78.50 149 VAL A N 1
ATOM 1122 C CA . VAL A 1 149 ? 3.398 -3.315 16.080 1.00 78.50 149 VAL A CA 1
ATOM 1123 C C . VAL A 1 149 ? 2.315 -2.408 16.663 1.00 78.50 149 VAL A C 1
ATOM 1125 O O . VAL A 1 149 ? 1.492 -2.869 17.456 1.00 78.50 149 VAL A O 1
ATOM 1128 N N . GLY A 1 150 ? 2.260 -1.142 16.243 1.00 75.81 150 GLY A N 1
ATOM 1129 C CA . GLY A 1 150 ? 1.248 -0.184 16.689 1.00 75.81 150 GLY A CA 1
ATOM 1130 C C . GLY A 1 150 ? -0.172 -0.645 16.360 1.00 75.81 150 GLY A C 1
ATOM 1131 O O . GLY A 1 150 ? -1.070 -0.553 17.198 1.00 75.81 150 GLY A O 1
ATOM 1132 N N . ALA A 1 151 ? -0.369 -1.225 15.177 1.00 71.50 151 ALA A N 1
ATOM 1133 C CA . ALA A 1 151 ? -1.649 -1.796 14.784 1.00 71.50 151 ALA A CA 1
ATOM 1134 C C . ALA A 1 151 ? -1.995 -3.071 15.572 1.00 71.50 151 ALA A C 1
ATOM 1136 O O . ALA A 1 151 ? -3.136 -3.220 16.011 1.00 71.50 151 ALA A O 1
ATOM 1137 N N . GLY A 1 152 ? -1.024 -3.954 15.827 1.00 74.25 152 GLY A N 1
ATOM 1138 C CA . GLY A 1 152 ? -1.219 -5.129 16.682 1.00 74.25 152 GLY A CA 1
ATOM 1139 C C . GLY A 1 152 ? -1.635 -4.753 18.109 1.00 74.25 152 GLY A C 1
ATOM 1140 O O . GLY A 1 152 ? -2.583 -5.320 18.657 1.00 74.25 152 GLY A O 1
ATOM 1141 N N . LEU A 1 153 ? -0.991 -3.731 18.682 1.00 77.06 153 LEU A N 1
ATOM 1142 C CA . LEU A 1 153 ? -1.351 -3.173 19.988 1.00 77.06 153 LEU A CA 1
ATOM 1143 C C . LEU A 1 153 ? -2.738 -2.523 19.974 1.00 77.06 153 LEU A C 1
ATOM 1145 O O . LEU A 1 153 ? -3.505 -2.707 20.921 1.00 77.06 153 LEU A O 1
ATOM 1149 N N . ALA A 1 154 ? -3.094 -1.815 18.900 1.00 73.44 154 ALA A N 1
ATOM 1150 C CA . ALA A 1 154 ? -4.422 -1.234 18.752 1.00 73.44 154 ALA A CA 1
ATOM 1151 C C . ALA A 1 154 ? -5.510 -2.319 18.691 1.00 73.44 154 ALA A C 1
ATOM 1153 O O . ALA A 1 154 ? -6.497 -2.254 19.425 1.00 73.44 154 ALA A O 1
ATOM 1154 N N . ILE A 1 155 ? -5.313 -3.373 17.898 1.00 74.88 155 ILE A N 1
ATOM 1155 C CA . ILE A 1 155 ? -6.257 -4.496 17.816 1.00 74.88 155 ILE A CA 1
ATOM 1156 C C . ILE A 1 155 ? -6.372 -5.194 19.176 1.00 74.88 155 ILE A C 1
ATOM 1158 O O . ILE A 1 155 ? -7.481 -5.389 19.679 1.00 74.88 155 ILE A O 1
ATOM 1162 N N . GLY A 1 156 ? -5.238 -5.514 19.805 1.00 75.25 156 GLY A N 1
ATOM 1163 C CA . GLY A 1 156 ? -5.196 -6.157 21.119 1.00 75.25 156 GLY A CA 1
ATOM 1164 C C . GLY A 1 156 ? -5.799 -5.308 22.243 1.00 75.25 156 GLY A C 1
ATOM 1165 O O . GLY A 1 156 ? -6.329 -5.853 23.209 1.00 75.25 156 GLY A O 1
ATOM 1166 N N . GLY A 1 157 ? -5.756 -3.980 22.128 1.00 75.44 157 GLY A N 1
ATOM 1167 C CA . GLY A 1 157 ? -6.393 -3.067 23.076 1.00 75.44 157 GLY A CA 1
ATOM 1168 C C . GLY A 1 157 ? -7.900 -2.920 22.852 1.00 75.44 157 GLY A C 1
ATOM 1169 O O . GLY A 1 157 ? -8.655 -2.901 23.826 1.00 75.44 157 GLY A O 1
ATOM 1170 N N . ILE A 1 158 ? -8.357 -2.898 21.593 1.00 72.06 158 ILE A N 1
ATOM 1171 C CA . ILE A 1 158 ? -9.787 -2.836 21.234 1.00 72.06 158 ILE A CA 1
ATOM 1172 C C . ILE A 1 158 ? -10.533 -4.099 21.694 1.00 72.06 158 ILE A C 1
ATOM 1174 O O . ILE A 1 158 ? -11.697 -4.018 22.090 1.00 72.06 158 ILE A O 1
ATOM 1178 N N . THR A 1 159 ? -9.874 -5.261 21.700 1.00 76.31 159 THR A N 1
ATOM 1179 C CA . THR A 1 159 ? -10.493 -6.528 22.134 1.00 76.31 159 THR A CA 1
ATOM 1180 C C . THR A 1 159 ? -10.707 -6.615 23.650 1.00 76.31 159 THR A C 1
ATOM 1182 O O . THR A 1 159 ? -11.515 -7.424 24.114 1.00 76.31 159 THR A O 1
ATOM 1185 N N . ARG A 1 160 ? -10.022 -5.789 24.454 1.00 80.50 160 ARG A N 1
ATOM 1186 C CA . ARG A 1 160 ? -10.131 -5.830 25.920 1.00 80.50 160 ARG A CA 1
ATOM 1187 C C . ARG A 1 160 ? -11.364 -5.079 26.412 1.00 80.50 160 ARG A C 1
ATOM 1189 O O . ARG A 1 160 ? -11.715 -4.033 25.888 1.00 80.50 160 ARG A O 1
ATOM 1196 N N . LYS A 1 161 ? -11.984 -5.558 27.499 1.00 82.75 161 LYS A N 1
ATOM 1197 C CA . LYS A 1 161 ? -13.162 -4.925 28.137 1.00 82.75 161 LYS A CA 1
ATOM 1198 C C . LYS A 1 161 ? -12.865 -3.605 28.869 1.00 82.75 161 LYS A C 1
ATOM 1200 O O . LYS A 1 161 ? -13.786 -2.981 29.381 1.00 82.75 161 LYS A O 1
ATOM 1205 N N . ASN A 1 162 ? -11.601 -3.188 28.966 1.00 84.81 162 ASN A N 1
ATOM 1206 C CA . ASN A 1 162 ? -11.220 -2.002 29.729 1.00 84.81 162 ASN A CA 1
ATOM 1207 C C . ASN A 1 162 ? -11.353 -0.732 28.861 1.00 84.81 162 ASN A C 1
ATOM 1209 O O . ASN A 1 162 ? -10.583 -0.585 27.907 1.00 84.81 162 ASN A O 1
ATOM 1213 N N . PRO A 1 163 ? -12.254 0.212 29.200 1.00 82.19 163 PRO A N 1
ATOM 1214 C CA . PRO A 1 163 ? -12.512 1.395 28.378 1.00 82.19 163 PRO A CA 1
ATOM 1215 C C . PRO A 1 163 ? -11.289 2.313 28.243 1.00 82.19 163 PRO A C 1
ATOM 1217 O O . PRO A 1 163 ? -11.115 2.950 27.207 1.00 82.19 163 PRO A O 1
ATOM 1220 N N . LYS A 1 164 ? -10.395 2.344 29.243 1.00 84.94 164 LYS A N 1
ATOM 1221 C CA . LYS A 1 164 ? -9.151 3.132 29.176 1.00 84.94 164 LYS A CA 1
ATOM 1222 C C . LYS A 1 164 ? -8.180 2.568 28.133 1.00 84.94 164 LYS A C 1
ATOM 1224 O O . LYS A 1 164 ? -7.567 3.330 27.393 1.00 84.94 164 LYS A O 1
ATOM 1229 N N . LEU A 1 165 ? -8.078 1.238 28.040 1.00 82.56 165 LEU A N 1
ATOM 1230 C CA . LEU A 1 165 ? -7.236 0.572 27.037 1.00 82.56 165 LEU A CA 1
ATOM 1231 C C . LEU A 1 165 ? -7.831 0.696 25.633 1.00 82.56 165 LEU A C 1
ATOM 1233 O O . LEU A 1 165 ? -7.089 0.916 24.682 1.00 82.56 165 LEU A O 1
ATOM 1237 N N . GLN A 1 166 ? -9.157 0.619 25.507 1.00 82.94 166 GLN A N 1
ATOM 1238 C CA . GLN A 1 166 ? -9.848 0.837 24.235 1.00 82.94 166 GLN A CA 1
ATOM 1239 C C . GLN A 1 166 ? -9.642 2.262 23.700 1.00 82.94 166 GLN A C 1
ATOM 1241 O O . GLN A 1 166 ? -9.393 2.437 22.509 1.00 82.94 166 GLN A O 1
ATOM 1246 N N . LEU A 1 167 ? -9.702 3.274 24.575 1.00 86.50 167 LEU A N 1
ATOM 1247 C CA . LEU A 1 167 ? -9.413 4.663 24.213 1.00 86.50 167 LEU A CA 1
ATOM 1248 C C . LEU A 1 167 ? -7.963 4.827 23.741 1.00 86.50 167 LEU A C 1
ATOM 1250 O O . LEU A 1 167 ? -7.733 5.387 22.672 1.00 86.50 167 LEU A O 1
ATOM 1254 N N . GLY A 1 168 ? -6.997 4.300 24.503 1.00 84.75 168 GLY A N 1
ATOM 1255 C CA . GLY A 1 168 ? -5.583 4.345 24.119 1.00 84.75 168 GLY A CA 1
ATOM 1256 C C . GLY A 1 168 ? -5.323 3.660 22.775 1.00 84.75 168 GLY A C 1
ATOM 1257 O O . GLY A 1 168 ? -4.638 4.212 21.920 1.00 84.75 168 GLY A O 1
ATOM 1258 N N . ALA A 1 169 ? -5.940 2.501 22.547 1.00 84.31 169 ALA A N 1
ATOM 1259 C CA . ALA A 1 169 ? -5.838 1.768 21.292 1.00 84.31 169 ALA A CA 1
ATOM 1260 C C . ALA A 1 169 ? -6.409 2.537 20.093 1.00 84.31 169 ALA A C 1
ATOM 1262 O O . ALA A 1 169 ? -5.784 2.570 19.035 1.00 84.31 169 ALA A O 1
ATOM 1263 N N . ALA A 1 170 ? -7.564 3.187 20.257 1.00 85.56 170 ALA A N 1
ATOM 1264 C CA . ALA A 1 170 ? -8.161 4.005 19.205 1.00 85.56 170 ALA A CA 1
ATOM 1265 C C . ALA A 1 170 ? -7.301 5.236 18.873 1.00 85.56 170 ALA A C 1
ATOM 1267 O O . ALA A 1 170 ? -7.133 5.561 17.701 1.00 85.56 170 ALA A O 1
ATOM 1268 N N . ILE A 1 171 ? -6.708 5.891 19.878 1.00 89.38 171 ILE A N 1
ATOM 1269 C CA . ILE A 1 171 ? -5.777 7.011 19.656 1.00 89.38 171 ILE A CA 1
ATOM 1270 C C . ILE A 1 171 ? -4.540 6.531 18.891 1.00 89.38 171 ILE A C 1
ATOM 1272 O O . ILE A 1 171 ? -4.161 7.149 17.898 1.00 89.38 171 ILE A O 1
ATOM 1276 N N . MET A 1 172 ? -3.948 5.405 19.300 1.00 85.75 172 MET A N 1
ATOM 1277 C CA . MET A 1 172 ? -2.790 4.832 18.606 1.00 85.75 172 MET A CA 1
ATOM 1278 C C . MET A 1 172 ? -3.120 4.465 17.158 1.00 85.75 172 MET A C 1
ATOM 1280 O O . MET A 1 172 ? -2.325 4.749 16.270 1.00 85.75 172 MET A O 1
ATOM 1284 N N . ALA A 1 173 ? -4.302 3.905 16.893 1.00 85.50 173 ALA A N 1
ATOM 1285 C CA . ALA A 1 173 ? -4.746 3.615 15.532 1.00 85.50 173 ALA A CA 1
ATOM 1286 C C . ALA A 1 173 ? -4.915 4.884 14.676 1.00 85.50 173 ALA A C 1
ATOM 1288 O O . ALA A 1 173 ? -4.543 4.870 13.505 1.00 85.50 173 ALA A O 1
ATOM 1289 N N . ILE A 1 174 ? -5.415 5.989 15.246 1.00 89.75 174 ILE A N 1
ATOM 1290 C CA . ILE A 1 174 ? -5.513 7.281 14.541 1.00 89.75 174 ILE A CA 1
ATOM 1291 C C . ILE A 1 174 ? -4.123 7.823 14.208 1.00 89.75 174 ILE A C 1
ATOM 1293 O O . ILE A 1 174 ? -3.886 8.209 13.066 1.00 89.75 174 ILE A O 1
ATOM 1297 N N . LEU A 1 175 ? -3.206 7.835 15.180 1.00 88.75 175 LEU A N 1
ATOM 1298 C CA . LEU A 1 175 ? -1.838 8.317 14.971 1.00 88.75 175 LEU A CA 1
ATOM 1299 C C . LEU A 1 175 ? -1.119 7.492 13.902 1.00 88.75 175 LEU A C 1
ATOM 1301 O O . LEU A 1 175 ? -0.513 8.050 12.993 1.00 88.75 175 LEU A O 1
ATOM 1305 N N . ASN A 1 176 ? -1.246 6.169 13.981 1.00 84.50 176 ASN A N 1
ATOM 1306 C CA . ASN A 1 176 ? -0.609 5.248 13.051 1.00 84.50 176 ASN A CA 1
ATOM 1307 C C . ASN A 1 176 ? -1.202 5.364 11.636 1.00 84.50 176 ASN A C 1
ATOM 1309 O O . ASN A 1 176 ? -0.467 5.448 10.655 1.00 84.50 176 ASN A O 1
ATOM 1313 N N . GLY A 1 177 ? -2.532 5.453 11.528 1.00 86.12 177 GLY A N 1
ATOM 1314 C CA . GLY A 1 177 ? -3.210 5.674 10.252 1.00 86.12 177 GLY A CA 1
ATOM 1315 C C . GLY A 1 177 ? -2.859 7.026 9.626 1.00 86.12 177 GLY A C 1
ATOM 1316 O O . GLY A 1 177 ? -2.576 7.086 8.432 1.00 86.12 177 GLY A O 1
ATOM 1317 N N . GLY A 1 178 ? -2.814 8.099 10.425 1.00 89.81 178 GLY A N 1
ATOM 1318 C CA . GLY A 1 178 ? -2.432 9.439 9.966 1.00 89.81 178 GLY A CA 1
ATOM 1319 C C . GLY A 1 178 ? -0.985 9.501 9.492 1.00 89.81 178 GLY A C 1
ATOM 1320 O O . GLY A 1 178 ? -0.701 10.074 8.442 1.00 89.81 178 GLY A O 1
ATOM 1321 N N . PHE A 1 179 ? -0.083 8.849 10.223 1.00 85.56 179 PHE A N 1
ATOM 1322 C CA . PHE A 1 179 ? 1.318 8.754 9.837 1.00 85.56 179 PHE A CA 1
ATOM 1323 C C . PHE A 1 179 ? 1.503 7.953 8.539 1.00 85.56 179 PHE A C 1
ATOM 1325 O O . PHE A 1 179 ? 2.191 8.419 7.635 1.00 85.56 179 PHE A O 1
ATOM 1332 N N . GLY A 1 180 ? 0.834 6.803 8.391 1.00 83.88 180 GLY A N 1
ATOM 1333 C CA . GLY A 1 180 ? 0.867 6.021 7.148 1.00 83.88 180 GLY A CA 1
ATOM 1334 C C . GLY A 1 180 ? 0.354 6.804 5.933 1.00 83.88 180 GLY A C 1
ATOM 1335 O O . GLY A 1 180 ? 0.932 6.723 4.851 1.00 83.88 180 GLY A O 1
ATOM 1336 N N . LEU A 1 181 ? -0.684 7.623 6.125 1.00 89.44 181 LEU A N 1
ATOM 1337 C CA . LEU A 1 181 ? -1.246 8.482 5.081 1.00 89.44 181 LEU A CA 1
ATOM 1338 C C . LEU A 1 181 ? -0.279 9.615 4.699 1.00 89.44 181 LEU A C 1
ATOM 1340 O O . LEU A 1 181 ? -0.077 9.869 3.514 1.00 89.44 181 LEU A O 1
ATOM 1344 N N . PHE A 1 182 ? 0.372 10.242 5.683 1.00 88.00 182 PHE A N 1
ATOM 1345 C CA . PHE A 1 182 ? 1.418 11.244 5.456 1.00 88.00 182 PHE A CA 1
ATOM 1346 C C . PHE A 1 182 ? 2.594 10.676 4.652 1.00 88.00 182 PHE A C 1
ATOM 1348 O O . PHE A 1 182 ? 3.015 11.285 3.669 1.00 88.00 182 PHE A O 1
ATOM 1355 N N . VAL A 1 183 ? 3.080 9.487 5.022 1.00 82.38 183 VAL A N 1
ATOM 1356 C CA . VAL A 1 183 ? 4.155 8.796 4.298 1.00 82.38 183 VAL A CA 1
ATOM 1357 C C . VAL A 1 183 ? 3.730 8.487 2.865 1.00 82.38 183 VAL A C 1
ATOM 1359 O O . VAL A 1 183 ? 4.456 8.825 1.933 1.00 82.38 183 VAL A O 1
ATOM 1362 N N . ALA A 1 184 ? 2.543 7.906 2.669 1.00 84.94 184 ALA A N 1
ATOM 1363 C CA . ALA A 1 184 ? 2.040 7.624 1.328 1.00 84.94 184 ALA A CA 1
ATOM 1364 C C . ALA A 1 184 ? 1.988 8.897 0.466 1.00 84.94 184 ALA A C 1
ATOM 1366 O O . ALA A 1 184 ? 2.407 8.872 -0.687 1.00 84.94 184 ALA A O 1
ATOM 1367 N N . PHE A 1 185 ? 1.543 10.019 1.037 1.00 87.75 185 PHE A N 1
ATOM 1368 C CA . PHE A 1 185 ? 1.454 11.296 0.334 1.00 87.75 185 PHE A CA 1
ATOM 1369 C C . PHE A 1 185 ? 2.825 11.886 -0.021 1.00 87.75 185 PHE A C 1
ATOM 1371 O O . PHE A 1 185 ? 2.999 12.383 -1.132 1.00 87.75 185 PHE A O 1
ATOM 1378 N N . LEU A 1 186 ? 3.805 11.803 0.888 1.00 85.44 186 LEU A N 1
ATOM 1379 C CA . LEU A 1 186 ? 5.185 12.217 0.614 1.00 85.44 186 LEU A CA 1
ATOM 1380 C C . LEU A 1 186 ? 5.757 11.467 -0.591 1.00 85.44 186 LEU A C 1
ATOM 1382 O O . LEU A 1 186 ? 6.213 12.100 -1.539 1.00 85.44 186 LEU A O 1
ATOM 1386 N N . PHE A 1 187 ? 5.652 10.136 -0.590 1.00 79.50 187 PHE A N 1
ATOM 1387 C CA . PHE A 1 187 ? 6.160 9.317 -1.689 1.00 79.50 187 PHE A CA 1
ATOM 1388 C C . PHE A 1 187 ? 5.399 9.557 -2.992 1.00 79.50 187 PHE A C 1
ATOM 1390 O O . PHE A 1 187 ? 6.020 9.705 -4.038 1.00 79.50 187 PHE A O 1
ATOM 1397 N N . ILE A 1 188 ? 4.065 9.637 -2.953 1.00 81.75 188 ILE A N 1
ATOM 1398 C CA . ILE A 1 188 ? 3.263 9.919 -4.154 1.00 81.75 188 ILE A CA 1
ATOM 1399 C C . ILE A 1 188 ? 3.661 11.266 -4.773 1.00 81.75 188 ILE A C 1
ATOM 1401 O O . ILE A 1 188 ? 3.774 11.349 -5.994 1.00 81.75 188 ILE A O 1
ATOM 1405 N N . ASN A 1 189 ? 3.917 12.298 -3.963 1.00 81.62 189 ASN A N 1
ATOM 1406 C CA . ASN A 1 189 ? 4.382 13.590 -4.472 1.00 81.62 189 ASN A CA 1
ATOM 1407 C C . ASN A 1 189 ? 5.788 13.505 -5.063 1.00 81.62 189 ASN A C 1
ATOM 1409 O O . ASN A 1 189 ? 6.025 14.045 -6.139 1.00 81.62 189 ASN A O 1
ATOM 1413 N N . GLU A 1 190 ? 6.711 12.820 -4.393 1.00 79.19 190 GLU A N 1
ATOM 1414 C CA . GLU A 1 190 ? 8.088 12.686 -4.871 1.00 79.19 190 GLU A CA 1
ATOM 1415 C C . GLU A 1 190 ? 8.153 11.922 -6.205 1.00 79.19 190 GLU A C 1
ATOM 1417 O O . GLU A 1 190 ? 8.844 12.349 -7.130 1.00 79.19 190 GLU A O 1
ATOM 1422 N N . PHE A 1 191 ? 7.346 10.867 -6.364 1.00 72.50 191 PHE A N 1
ATOM 1423 C CA . PHE A 1 191 ? 7.223 10.143 -7.634 1.00 72.50 191 PHE A CA 1
ATOM 1424 C C . PHE A 1 191 ? 6.444 10.925 -8.700 1.00 72.50 191 PHE A C 1
ATOM 1426 O O . PHE A 1 191 ? 6.819 10.899 -9.872 1.00 72.50 191 PHE A O 1
ATOM 1433 N N . GLY A 1 192 ? 5.390 11.648 -8.311 1.00 68.69 192 GLY A N 1
ATOM 1434 C CA . GLY A 1 192 ? 4.549 12.413 -9.233 1.00 68.69 192 GLY A CA 1
ATOM 1435 C C . GLY A 1 192 ? 5.255 13.624 -9.848 1.00 68.69 192 GLY A C 1
ATOM 1436 O O . GLY A 1 192 ? 5.039 13.927 -11.020 1.00 68.69 192 GLY A O 1
ATOM 1437 N N . VAL A 1 193 ? 6.133 14.293 -9.094 1.00 64.31 193 VAL A N 1
ATOM 1438 C CA . VAL A 1 193 ? 6.902 15.456 -9.579 1.00 64.31 193 VAL A CA 1
ATOM 1439 C C . VAL A 1 193 ? 7.989 15.046 -10.580 1.00 64.31 193 VAL A C 1
ATOM 1441 O O . VAL A 1 193 ? 8.320 15.826 -11.470 1.00 64.31 193 VAL A O 1
ATOM 1444 N N . ALA A 1 194 ? 8.506 13.817 -10.492 1.00 60.00 194 ALA A N 1
ATOM 1445 C CA . ALA A 1 194 ? 9.523 13.314 -11.414 1.00 60.00 194 ALA A CA 1
ATOM 1446 C C . ALA A 1 194 ? 8.984 13.010 -12.829 1.00 60.00 194 ALA A C 1
ATOM 1448 O O . ALA A 1 194 ? 9.777 12.815 -13.744 1.00 60.00 194 ALA A O 1
ATOM 1449 N N . GLY A 1 195 ? 7.659 12.974 -13.038 1.00 51.78 195 GLY A N 1
ATOM 1450 C CA . GLY A 1 195 ? 7.026 12.840 -14.361 1.00 51.78 195 GLY A CA 1
ATOM 1451 C C . GLY A 1 195 ? 7.229 11.495 -15.077 1.00 51.78 195 GLY A C 1
ATOM 1452 O O . GLY A 1 195 ? 6.563 11.236 -16.074 1.00 51.78 195 GLY A O 1
ATOM 1453 N N . THR A 1 196 ? 8.102 10.628 -14.567 1.00 52.00 196 THR A N 1
ATOM 1454 C CA . THR A 1 196 ? 8.489 9.355 -15.193 1.00 52.00 196 THR A CA 1
ATOM 1455 C C . THR A 1 196 ? 8.066 8.122 -14.402 1.00 52.00 196 THR A C 1
ATOM 1457 O O . THR A 1 196 ? 8.308 7.011 -14.858 1.00 52.00 196 THR A O 1
ATOM 1460 N N . HIS A 1 197 ? 7.438 8.269 -13.227 1.00 59.78 197 HIS A N 1
ATOM 1461 C CA . HIS A 1 197 ? 7.178 7.129 -12.343 1.00 59.78 197 HIS A CA 1
ATOM 1462 C C . HIS A 1 197 ? 5.747 7.105 -11.800 1.00 59.78 197 HIS A C 1
ATOM 1464 O O . HIS A 1 197 ? 5.296 8.025 -11.119 1.00 59.78 197 HIS A O 1
ATOM 1470 N N . CYS A 1 198 ? 5.038 6.002 -12.048 1.00 62.12 198 CYS A N 1
ATOM 1471 C CA . CYS A 1 198 ? 3.792 5.699 -11.353 1.00 62.12 198 CYS A CA 1
ATOM 1472 C C . CYS A 1 198 ? 4.107 5.189 -9.941 1.00 62.12 198 CYS A C 1
ATOM 1474 O O . CYS A 1 198 ? 4.936 4.294 -9.770 1.00 62.12 198 CYS A O 1
ATOM 1476 N N . ALA A 1 199 ? 3.432 5.735 -8.927 1.00 67.25 199 ALA A N 1
ATOM 1477 C CA . ALA A 1 199 ? 3.513 5.201 -7.573 1.00 67.25 199 ALA A CA 1
ATOM 1478 C C . ALA A 1 199 ? 3.056 3.730 -7.569 1.00 67.25 199 ALA A C 1
ATOM 1480 O O . ALA A 1 199 ? 2.025 3.390 -8.150 1.00 67.25 199 ALA A O 1
ATOM 1481 N N . GLY A 1 200 ? 3.820 2.849 -6.922 1.00 70.50 200 GLY A N 1
ATOM 1482 C CA . GLY A 1 200 ? 3.461 1.434 -6.835 1.00 70.50 200 GLY A CA 1
ATOM 1483 C C . GLY A 1 200 ? 2.117 1.230 -6.125 1.00 70.50 200 GLY A C 1
ATOM 1484 O O . GLY A 1 200 ? 1.772 1.973 -5.202 1.00 70.50 200 GLY A O 1
ATOM 1485 N N . LEU A 1 201 ? 1.377 0.182 -6.510 1.00 73.88 201 LEU A N 1
ATOM 1486 C CA . LEU A 1 201 ? 0.070 -0.172 -5.929 1.00 73.88 201 LEU A CA 1
ATOM 1487 C C . LEU A 1 201 ? 0.104 -0.192 -4.388 1.00 73.88 201 LEU A C 1
ATOM 1489 O O . LEU A 1 201 ? -0.842 0.252 -3.740 1.00 73.88 201 LEU A O 1
ATOM 1493 N N . GLY A 1 202 ? 1.217 -0.647 -3.799 1.00 72.75 202 GLY A N 1
ATOM 1494 C CA . GLY A 1 202 ? 1.417 -0.697 -2.349 1.00 72.75 202 GLY A CA 1
ATOM 1495 C C . GLY A 1 202 ? 1.238 0.652 -1.636 1.00 72.75 202 GLY A C 1
ATOM 1496 O O . GLY A 1 202 ? 0.666 0.679 -0.547 1.00 72.75 202 GLY A O 1
ATOM 1497 N N . LEU A 1 203 ? 1.628 1.777 -2.252 1.00 78.38 203 LEU A N 1
ATOM 1498 C CA . LEU A 1 203 ? 1.452 3.116 -1.663 1.00 78.38 203 LEU A CA 1
ATOM 1499 C C . LEU A 1 203 ? -0.022 3.524 -1.596 1.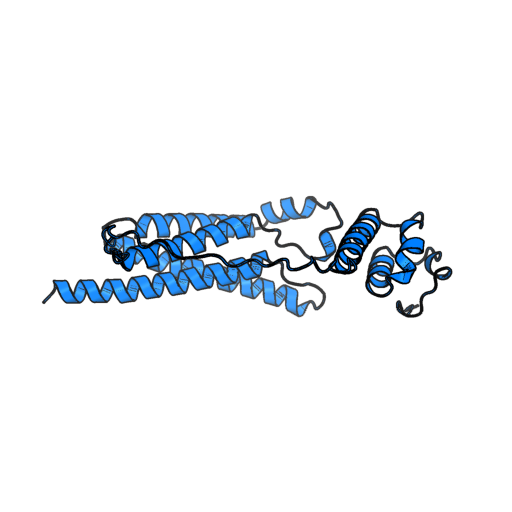00 78.38 203 LEU A C 1
ATOM 1501 O O . LEU A 1 203 ? -0.468 4.078 -0.591 1.00 78.38 203 LEU A O 1
ATOM 1505 N N . TYR A 1 204 ? -0.799 3.201 -2.630 1.00 82.62 204 TYR A N 1
ATOM 1506 C CA . TYR A 1 204 ? -2.241 3.447 -2.629 1.00 82.62 204 TYR A CA 1
ATOM 1507 C C . TYR A 1 204 ? -2.952 2.571 -1.600 1.00 82.62 204 TYR A C 1
ATOM 1509 O O . TYR A 1 204 ? -3.805 3.063 -0.859 1.00 82.62 204 TYR A O 1
ATOM 1517 N N . VAL A 1 205 ? -2.569 1.294 -1.497 1.00 82.00 205 VAL A N 1
ATOM 1518 C CA . VAL A 1 205 ? -3.114 0.394 -0.472 1.00 82.00 205 VAL A CA 1
ATOM 1519 C C . VAL A 1 205 ? -2.782 0.913 0.929 1.00 82.00 205 VAL A C 1
ATOM 1521 O O . VAL A 1 205 ? -3.664 0.928 1.785 1.00 82.00 205 VAL A O 1
ATOM 1524 N N . LEU A 1 206 ? -1.563 1.414 1.157 1.00 81.69 206 LEU A N 1
ATOM 1525 C CA . LEU A 1 206 ? -1.170 2.026 2.429 1.00 81.69 206 LEU A CA 1
ATOM 1526 C C . LEU A 1 206 ? -2.015 3.266 2.757 1.00 81.69 206 LEU A C 1
ATOM 1528 O O . LEU A 1 206 ? -2.509 3.383 3.880 1.00 81.69 206 LEU A O 1
ATOM 1532 N N . ALA A 1 207 ? -2.232 4.159 1.787 1.00 86.62 207 ALA A N 1
ATOM 1533 C CA . ALA A 1 207 ? -3.061 5.351 1.970 1.00 86.62 207 ALA A CA 1
ATOM 1534 C C . ALA A 1 207 ? -4.512 4.988 2.333 1.00 86.62 207 ALA A C 1
ATOM 1536 O O . ALA A 1 207 ? -5.075 5.529 3.289 1.00 86.62 207 ALA A O 1
ATOM 1537 N N . VAL A 1 208 ? -5.102 4.030 1.610 1.00 88.12 208 VAL A N 1
ATOM 1538 C CA . VAL A 1 208 ? -6.463 3.539 1.873 1.00 88.12 208 VAL A CA 1
ATOM 1539 C C . VAL A 1 208 ? -6.543 2.866 3.243 1.00 88.12 208 VAL A C 1
ATOM 1541 O O . VAL A 1 208 ? -7.475 3.127 4.005 1.00 88.12 208 VAL A O 1
ATOM 1544 N N . ALA A 1 209 ? -5.562 2.036 3.596 1.00 83.00 209 ALA A N 1
ATOM 1545 C CA . ALA A 1 209 ? -5.533 1.353 4.883 1.00 83.00 209 ALA A CA 1
ATOM 1546 C C . ALA A 1 209 ? -5.390 2.343 6.053 1.00 83.00 209 ALA A C 1
ATOM 1548 O O . ALA A 1 209 ? -6.104 2.222 7.054 1.00 83.00 209 ALA A O 1
ATOM 1549 N N . GLY A 1 210 ? -4.537 3.364 5.903 1.00 86.44 210 GLY A N 1
ATOM 1550 C CA . GLY A 1 210 ? -4.398 4.457 6.865 1.00 86.44 210 GLY A CA 1
ATOM 1551 C C . GLY A 1 210 ? -5.711 5.215 7.062 1.00 86.44 210 GLY A C 1
ATOM 1552 O O . GLY A 1 210 ? -6.159 5.394 8.197 1.00 86.44 210 GLY A O 1
ATOM 1553 N N . LEU A 1 211 ? -6.392 5.568 5.968 1.00 90.75 211 LEU A N 1
ATOM 1554 C CA . LEU A 1 211 ? -7.694 6.236 6.014 1.00 90.75 211 LEU A CA 1
ATOM 1555 C C . LEU A 1 211 ? -8.750 5.383 6.733 1.00 90.75 211 LEU A C 1
ATOM 1557 O O . LEU A 1 211 ? -9.462 5.881 7.609 1.00 90.75 211 LEU A O 1
ATOM 1561 N N . LEU A 1 212 ? -8.829 4.088 6.413 1.00 86.88 212 LEU A N 1
ATOM 1562 C CA . LEU A 1 212 ? -9.762 3.160 7.055 1.00 86.88 212 LEU A CA 1
ATOM 1563 C C . LEU A 1 212 ? -9.499 3.021 8.560 1.00 86.88 212 LEU A C 1
ATOM 1565 O O . LEU A 1 212 ? -10.459 2.967 9.334 1.00 86.88 212 LEU A O 1
ATOM 1569 N N . MET A 1 213 ? -8.233 3.010 8.994 1.00 84.00 213 MET A N 1
ATOM 1570 C CA . MET A 1 213 ? -7.896 3.001 10.423 1.00 84.00 213 MET A CA 1
ATOM 1571 C C . MET A 1 213 ? -8.360 4.271 11.134 1.00 84.00 213 MET A C 1
ATOM 1573 O O . MET A 1 213 ? -8.955 4.173 12.212 1.00 84.00 213 MET A O 1
ATOM 1577 N N . ILE A 1 214 ? -8.138 5.445 10.538 1.00 89.50 214 ILE A N 1
ATOM 1578 C CA . ILE A 1 214 ? -8.571 6.725 11.115 1.00 89.50 214 ILE A CA 1
ATOM 1579 C C . ILE A 1 214 ? -10.096 6.745 11.241 1.00 89.50 214 ILE A C 1
ATOM 1581 O O . ILE A 1 214 ? -10.629 6.943 12.335 1.00 89.50 214 ILE A O 1
ATOM 1585 N N . VAL A 1 215 ? -10.806 6.470 10.144 1.00 90.94 215 VAL A N 1
ATOM 1586 C CA . VAL A 1 215 ? -12.275 6.495 10.102 1.00 90.94 215 VAL A CA 1
ATOM 1587 C C . VAL A 1 215 ? -12.863 5.4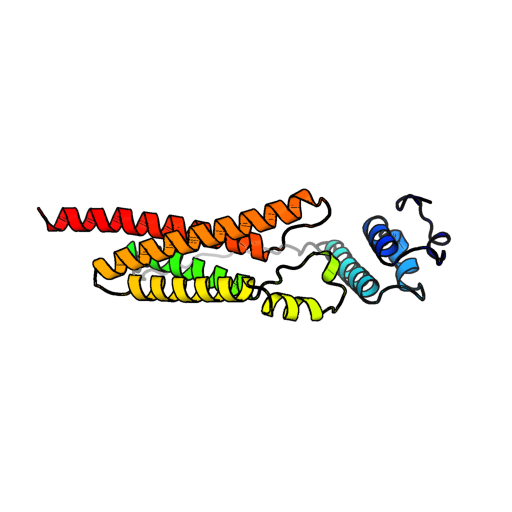73 11.076 1.00 90.94 215 VAL A C 1
ATOM 1589 O O . VAL A 1 215 ? -13.725 5.817 11.888 1.00 90.94 215 VAL A O 1
ATOM 1592 N N . GLY A 1 216 ? -12.366 4.233 11.061 1.00 85.12 216 GLY A N 1
ATOM 1593 C CA . GLY A 1 216 ? -12.820 3.175 11.965 1.00 85.12 216 GLY A CA 1
ATOM 1594 C C . GLY A 1 216 ? -12.633 3.537 13.441 1.00 85.12 216 GLY A C 1
ATOM 1595 O O . GLY A 1 216 ? -13.535 3.311 14.253 1.00 85.12 216 GLY A O 1
ATOM 1596 N N . SER A 1 217 ? -11.506 4.165 13.778 1.00 86.69 217 SER A N 1
ATOM 1597 C CA . SER A 1 217 ? -11.195 4.593 15.145 1.00 86.69 217 SER A CA 1
ATOM 1598 C C . SER A 1 217 ? -12.062 5.766 15.602 1.00 86.69 217 SER A C 1
ATOM 1600 O O . SER A 1 217 ? -12.556 5.755 16.730 1.00 86.69 217 SER A O 1
ATOM 1602 N N . ILE A 1 218 ? -12.334 6.740 14.728 1.00 91.25 218 ILE A N 1
ATOM 1603 C CA . ILE A 1 218 ? -13.253 7.850 15.028 1.00 91.25 218 ILE A CA 1
ATOM 1604 C C . ILE A 1 218 ? -14.663 7.314 15.297 1.00 91.25 218 ILE A C 1
ATOM 1606 O O . ILE A 1 218 ? -15.262 7.644 16.324 1.00 91.25 218 ILE A O 1
ATOM 1610 N N . PHE A 1 219 ? -15.180 6.435 14.432 1.00 89.25 219 PHE A N 1
ATOM 1611 C CA . PHE A 1 219 ? -16.490 5.808 14.641 1.00 89.25 219 PHE A CA 1
ATOM 1612 C C . PHE A 1 219 ? -16.560 5.037 15.962 1.00 89.25 219 PHE A C 1
ATOM 1614 O O . PHE A 1 219 ? -17.568 5.102 16.673 1.00 89.25 219 PHE A O 1
ATOM 1621 N N . PHE A 1 220 ? -15.488 4.322 16.308 1.00 84.94 220 PHE A N 1
ATOM 1622 C CA . PHE A 1 220 ? -15.388 3.607 17.573 1.00 84.94 220 PHE A CA 1
ATOM 1623 C C . PHE A 1 220 ? -15.468 4.560 18.779 1.00 84.94 220 PHE A C 1
ATOM 1625 O O . PHE A 1 220 ? -16.250 4.313 19.700 1.00 84.94 220 PHE A O 1
ATOM 1632 N N . LEU A 1 221 ? -14.741 5.681 18.748 1.00 87.62 221 LEU A N 1
ATOM 1633 C CA . LEU A 1 221 ? -14.742 6.684 19.819 1.00 87.62 221 LEU A CA 1
ATOM 1634 C C . LEU A 1 221 ? -16.100 7.377 19.990 1.00 87.62 221 LEU A C 1
ATOM 1636 O O . LEU A 1 221 ? -16.591 7.500 21.117 1.00 87.62 221 LEU A O 1
ATOM 1640 N N . VAL A 1 222 ? -16.734 7.787 18.887 1.00 89.12 222 VAL A N 1
ATOM 1641 C CA . VAL A 1 222 ? -18.055 8.444 18.906 1.00 89.12 222 VAL A CA 1
ATOM 1642 C C . VAL A 1 222 ? -19.095 7.534 19.556 1.00 89.12 222 VAL A C 1
ATOM 1644 O O . VAL A 1 222 ? -19.864 7.955 20.422 1.00 89.12 222 VAL A O 1
ATOM 1647 N N . LYS A 1 223 ? -19.076 6.251 19.198 1.00 84.62 223 LYS A N 1
ATOM 1648 C CA . LYS A 1 223 ? -20.022 5.269 19.722 1.00 84.62 223 LYS A CA 1
ATOM 1649 C C . LYS A 1 223 ? -19.729 4.858 21.163 1.00 84.62 223 LYS A C 1
ATOM 1651 O O . LYS A 1 223 ? -20.660 4.601 21.926 1.00 84.62 223 LYS A O 1
ATOM 1656 N N . GLY A 1 224 ? -18.453 4.806 21.549 1.00 80.06 224 GLY A N 1
ATOM 1657 C CA . GLY A 1 224 ? -18.043 4.579 22.935 1.00 80.06 224 GLY A CA 1
ATOM 1658 C C . GLY A 1 224 ? -18.604 5.646 23.878 1.00 80.06 224 GLY A C 1
ATOM 1659 O O . GLY A 1 224 ? -19.135 5.305 24.936 1.00 80.06 224 GLY A O 1
ATOM 1660 N N . ARG A 1 225 ? -18.591 6.921 23.458 1.00 81.75 225 ARG A N 1
ATOM 1661 C CA . ARG A 1 225 ? -19.198 8.025 24.226 1.00 81.75 225 ARG A CA 1
ATOM 1662 C C . ARG A 1 225 ? -20.698 7.840 24.453 1.00 81.75 225 ARG A C 1
ATOM 1664 O O . ARG A 1 225 ? -21.155 8.034 25.573 1.00 81.75 225 ARG A O 1
ATOM 1671 N N . GLN A 1 226 ? -21.452 7.432 23.431 1.00 81.94 226 GLN A N 1
ATOM 1672 C CA . GLN A 1 226 ? -22.908 7.263 23.547 1.00 81.94 226 GLN A CA 1
ATOM 1673 C C . GLN A 1 226 ? -23.302 6.216 24.598 1.00 81.94 226 GLN A C 1
ATOM 1675 O O . GLN A 1 226 ? -24.265 6.417 25.333 1.00 81.94 226 GLN A O 1
ATOM 1680 N N . LYS A 1 227 ? -22.531 5.128 24.719 1.00 74.12 227 LYS A N 1
ATOM 1681 C CA . LYS A 1 227 ? -22.779 4.105 25.746 1.00 74.12 227 LYS A CA 1
ATOM 1682 C C . LYS A 1 227 ? -22.498 4.605 27.161 1.00 74.12 227 LYS A C 1
ATOM 1684 O O . LYS A 1 227 ? -23.256 4.276 28.062 1.00 74.12 227 LYS A O 1
ATOM 1689 N N . GLY A 1 228 ? -21.441 5.399 27.348 1.00 70.06 228 GLY A N 1
ATOM 1690 C CA . GLY A 1 228 ? -21.094 5.948 28.663 1.00 70.06 228 GLY A CA 1
ATOM 1691 C C . GLY A 1 228 ? -22.153 6.906 29.214 1.00 70.06 228 GLY A C 1
ATOM 1692 O O . GLY A 1 228 ? -22.405 6.903 30.414 1.00 70.06 228 GLY A O 1
ATOM 1693 N N . VAL A 1 229 ? -22.811 7.673 28.335 1.00 67.50 229 VAL A N 1
ATOM 1694 C CA . VAL A 1 229 ? -23.896 8.597 28.714 1.00 67.50 229 VAL A CA 1
ATOM 1695 C C . VAL A 1 229 ? -25.156 7.843 29.155 1.00 67.50 229 VAL A C 1
ATOM 1697 O O . VAL A 1 229 ? -25.802 8.260 30.106 1.00 67.50 229 VAL A O 1
ATOM 1700 N N . GLN A 1 230 ? -25.484 6.708 28.526 1.00 63.62 230 GLN A N 1
ATOM 1701 C CA . GLN A 1 230 ? -26.668 5.911 28.884 1.00 63.62 230 GLN A CA 1
ATOM 1702 C C . GLN A 1 230 ? -26.544 5.162 30.217 1.00 63.62 230 GLN A C 1
ATOM 1704 O O . GLN A 1 230 ? -27.557 4.802 30.796 1.00 63.62 230 GLN A O 1
ATOM 1709 N N . THR A 1 231 ? -25.328 4.897 30.695 1.00 60.81 231 THR A N 1
ATOM 1710 C CA . THR A 1 231 ? -25.098 4.207 31.979 1.00 60.81 231 THR A CA 1
ATOM 1711 C C . THR A 1 231 ? -24.952 5.149 33.174 1.00 60.81 231 THR A C 1
ATOM 1713 O O . THR A 1 231 ? -24.812 4.671 34.295 1.00 60.81 231 THR A O 1
ATOM 1716 N N . ALA A 1 232 ? -24.910 6.464 32.942 1.00 56.03 232 ALA A N 1
ATOM 1717 C CA . ALA A 1 232 ? -24.682 7.477 33.974 1.00 56.03 232 ALA A CA 1
ATOM 1718 C C . ALA A 1 232 ? -25.944 8.282 34.347 1.00 56.03 232 ALA A C 1
ATOM 1720 O O . ALA A 1 232 ? -25.843 9.188 35.173 1.00 56.03 232 ALA A O 1
ATOM 1721 N N . GLY A 1 233 ? -27.093 7.979 33.734 1.00 50.75 233 GLY A N 1
ATOM 1722 C CA . GLY A 1 233 ? -28.411 8.527 34.075 1.00 50.75 233 GLY A CA 1
ATOM 1723 C C . GLY A 1 233 ? -29.327 7.431 34.586 1.00 50.75 233 GLY A C 1
ATOM 1724 O O . GLY A 1 233 ? -30.153 7.748 35.464 1.00 50.75 233 GLY A O 1
#

Secondary structure (DSSP, 8-state):
----TTT--TTGGG-TT--HHHHHHHHHH-GGGHHHHHT-TT--HHHHHHHHHHHHHHHHHT-----PPP------------------------HHHHHHHHHHHHHHHHHHHHHS----GGGTT---THHHHHHHHSHHHHHHHHHHHHHHHHHHHHTSS-HHHHHHHHHHHHHHHHHHHHHHHHHHHHHHHTSS-PPPHHHHHHHHHHHHHHHHHHHHHHHHHHHHHHT--

Foldseek 3Di:
DPDDLLPDDLVNLQPPPDDQVSLLVNCVNPVVNLVSLLPHPPHQPLSVVVNVVVVVVVVVVPDPPPDDDDDDDDDDDDDDDDDDDPPPPPVPPPVLNVLLVLLVVLLVLLVVLVVAPQDWPVPPRPPPCVVVVVCVVDCVVVLSVVLNVLSVQLSVQCPDPDVVSPLVSLVSLLVSLVVLLVVLVVVCVVQVVVVRTDGGPSSVSSNVSSVSSNVSSVVVVVVSVVVVVVVVD

Nearest PDB structures (foldseek):
  8p3z-assembly1_H  TM=6.489E-01  e=3.990E-02  Rattus norvegicus
  6jpa-assembly1_E  TM=6.509E-01  e=1.209E+00  Oryctolagus cuniculus
  7w0j-assembly1_D  TM=4.119E-01  e=4.924E+00  Thermobifida fusca YX

Radius of gyration: 28.29 Å; Cα contacts (8 Å, |Δi|>4): 176; chains: 1; bounding box: 70×46×76 Å

Sequence (233 aa):
MTLDPQQITAQQLQDPSLTPDDLGIIAYLRPDLWNAIVVLPHCPQGLAQWIYDQRSERAAASTPVASAPATGAPGPDVPVAGAPTPSASSAGTSPAIKTMRLVTLGYIFVVIAMFLPIHRWDSYFGTDTEWFVALLATPLIVYFLLCGVGAGLAIGGITRKNPKLQLGAAIMAILNGGFGLFVAFLFINEFGVAGTHCAGLGLYVLAVAGLLMIVGSIFFLVKGRQKGVQTAG

Solvent-accessible surface area (backbone atoms only — not comparable to full-atom values): 13618 Å² total; per-residue (Å²): 131,90,75,61,64,88,74,64,47,78,74,62,70,69,46,86,85,64,49,70,66,56,51,51,53,30,47,71,78,36,68,87,47,45,72,59,49,62,68,42,94,79,49,52,69,53,58,45,50,52,54,52,52,53,49,52,55,54,54,63,74,65,60,76,80,76,80,77,83,88,78,88,86,90,86,84,92,79,93,79,84,88,77,84,79,77,78,78,74,76,70,73,72,52,76,64,60,58,51,52,52,52,43,53,50,24,49,51,44,43,58,50,27,72,74,38,68,65,46,53,79,85,48,83,67,49,94,66,64,66,57,59,56,51,47,66,70,34,72,60,43,59,50,53,50,51,46,51,51,45,46,51,49,17,54,61,22,54,74,42,93,48,68,70,46,28,51,53,14,32,53,46,28,30,54,46,12,51,48,40,30,51,53,29,50,53,52,45,49,61,33,54,72,66,75,79,46,66,71,18,66,20,44,56,44,32,30,54,24,11,49,46,27,31,53,44,28,50,56,50,54,60,53,52,52,58,55,57,57,69,76,75,113